Protein AF-A0A7C4D6H9-F1 (afdb_monomer)

Foldseek 3Di:
DDDPPDDPAAEDEDPDPCVLPPVSLVVVLVVCVVVVGAEYEYEDAPVLLQADDLCVLVVPDDDDPDPVNNVVVVVSVVSNVVVLVSVVVSLVVSVVSNHAYEYEHEPPADDPVSCVSCVVQADPVRFGVLLPVVRLVVLLSSLLVNCVSCVRHQAYEYEQQDPPHSRHLNPGPDPDPSSVPDDNLNSSLSNQCSNCVSQVVSNHEYEYELAHDDPVSSVSNLVSVLVDDLRHEYEYEQFNYPQDPPGDGNPCVVVSVSHHYHYDDDPQPPVHPRPPDDDD

Nearest PDB structures (foldseek):
  1h41-assembly1_B  TM=6.322E-01  e=2.538E-07  Cellvibrio japonicus
  2ols-assembly1_A  TM=3.919E-01  e=2.780E-02  Neisseria meningitidis MC58
  4r1s-assembly2_B  TM=2.706E-01  e=4.706E-01  Petunia x hybrida
  4r1u-assembly1_A  TM=3.277E-01  e=1.056E+00  Medicago truncatula
  4r1u-assembly2_B  TM=3.466E-01  e=1.775E+00  Medicago truncatula

Sequence (280 aa):
MSEKKGFIVRALEFHAKRMWQWSSVKRAIEIMKDLNLNTLIFHQNDIINHLVLPEAVYPLEGKTLVSSRKFFLGVRLCNIMNNRAYMQRVLRETRKAGINFFLQVKEIYPTSDIFEMYPEVLKPDGSICVTDPFWFYYLREKIQELLEVLPDIAGIIVSPGTDETPISILHNKCTCRRCRLTAPQEWLKKMIETMYKPLAEKGKTLVVRDFAKTPEDHRLLMNVLRECPRDIVVALKFVPQDYFHTFPDNPYIGSFRENPQWVEFDVWGQFYGLGLFPCS

Radius of gyration: 19.78 Å; Cα contacts (8 Å, |Δi|>4): 407; chains: 1; bounding box: 47×47×65 Å

Mean predicted aligned error: 5.3 Å

Solvent-accessible surface area (backbone atoms only — not comparable to full-atom values): 16123 Å² total; per-residue (Å²): 133,82,78,79,87,69,72,94,76,35,73,50,76,38,79,46,81,54,69,80,34,68,70,54,46,54,51,47,56,51,52,27,57,78,69,68,40,38,32,43,33,45,40,40,58,52,55,62,67,47,55,46,75,38,51,94,82,51,61,90,72,76,78,86,64,52,74,69,51,51,50,52,52,48,55,51,47,54,51,19,54,53,43,41,57,49,50,53,50,50,52,54,54,32,52,77,68,65,27,43,40,33,45,30,35,24,56,52,60,81,60,79,65,52,56,74,76,46,50,83,44,44,43,98,87,70,36,56,44,68,70,43,68,62,58,57,51,52,50,34,46,44,53,49,50,39,45,71,76,46,67,81,50,44,32,41,34,35,30,75,47,37,78,86,20,91,44,28,74,92,72,56,80,38,80,49,73,64,45,72,70,52,54,60,61,61,53,52,45,50,53,51,51,44,58,38,53,66,30,52,78,69,75,26,43,42,29,42,37,62,48,30,86,44,75,66,52,32,52,50,51,55,57,42,58,73,73,46,68,50,78,38,28,42,32,34,51,53,30,75,58,76,88,53,84,88,52,59,72,25,83,62,69,85,65,55,82,74,30,53,75,46,77,44,78,82,88,54,32,87,88,51,58,63,66,76,43,96,80,131

Structure (mmCIF, N/CA/C/O backbone):
data_AF-A0A7C4D6H9-F1
#
_entry.id   AF-A0A7C4D6H9-F1
#
loop_
_atom_site.group_PDB
_atom_site.id
_atom_site.type_symbol
_atom_site.label_atom_id
_atom_site.label_alt_id
_atom_site.label_comp_id
_atom_site.label_asym_id
_atom_site.label_entity_id
_atom_site.label_seq_id
_atom_site.pdbx_PDB_ins_code
_atom_site.Cartn_x
_atom_site.Cartn_y
_atom_site.Cartn_z
_atom_site.occupancy
_atom_site.B_iso_or_equiv
_atom_site.auth_seq_id
_atom_site.auth_comp_id
_atom_site.auth_asym_id
_atom_site.auth_atom_id
_atom_site.pdbx_PDB_model_num
ATOM 1 N N . MET A 1 1 ? -3.697 -4.796 37.798 1.00 40.94 1 MET A N 1
ATOM 2 C CA . MET A 1 1 ? -3.760 -4.318 36.399 1.00 40.94 1 MET A CA 1
ATOM 3 C C . MET A 1 1 ? -4.301 -5.456 35.553 1.00 40.94 1 MET A C 1
ATOM 5 O O . MET A 1 1 ? -3.598 -6.437 35.381 1.00 40.94 1 MET A O 1
ATOM 9 N N . SER A 1 2 ? -5.567 -5.387 35.136 1.00 43.41 2 SER A N 1
ATOM 10 C CA . SER A 1 2 ? -6.171 -6.399 34.259 1.00 43.41 2 SER A CA 1
ATOM 11 C C . SER A 1 2 ? -5.452 -6.376 32.912 1.00 43.41 2 SER A C 1
ATOM 13 O O . SER A 1 2 ? -5.467 -5.340 32.247 1.00 43.41 2 SER A O 1
ATOM 15 N N . GLU A 1 3 ? -4.842 -7.489 32.504 1.00 46.94 3 GLU A N 1
ATOM 16 C CA . GLU A 1 3 ? -4.446 -7.701 31.110 1.00 46.94 3 GLU A CA 1
ATOM 17 C C . GLU A 1 3 ? -5.646 -7.380 30.214 1.00 46.94 3 GLU A C 1
ATOM 19 O O . GLU A 1 3 ? -6.748 -7.903 30.416 1.00 46.94 3 GLU A O 1
ATOM 24 N N . LYS A 1 4 ? -5.467 -6.485 29.240 1.00 48.16 4 LYS A N 1
ATOM 25 C CA . LYS A 1 4 ? -6.460 -6.298 28.183 1.00 48.16 4 LYS A CA 1
ATOM 26 C C . LYS A 1 4 ? -6.454 -7.569 27.331 1.00 48.16 4 LYS A C 1
ATOM 28 O O . LYS A 1 4 ? -5.652 -7.685 26.412 1.00 48.16 4 LYS A O 1
ATOM 33 N N . LYS A 1 5 ? -7.338 -8.521 27.641 1.00 56.09 5 LYS A N 1
ATOM 34 C CA . LYS A 1 5 ? -7.662 -9.640 26.747 1.00 56.09 5 LYS A CA 1
ATOM 35 C C . LYS A 1 5 ? -8.237 -9.057 25.451 1.00 56.09 5 LYS A C 1
ATOM 37 O O . LYS A 1 5 ? -9.353 -8.547 25.456 1.00 56.09 5 LYS A O 1
ATOM 42 N N . GLY A 1 6 ? -7.469 -9.070 24.364 1.00 83.00 6 GLY A N 1
ATOM 43 C CA . GLY A 1 6 ? -7.936 -8.626 23.050 1.00 83.00 6 GLY A CA 1
ATOM 44 C C . GLY A 1 6 ? -6.808 -8.328 22.065 1.00 83.00 6 GLY A C 1
ATOM 45 O O . GLY A 1 6 ? -5.655 -8.153 22.451 1.00 83.00 6 GLY A O 1
ATOM 46 N N . PHE A 1 7 ? -7.150 -8.252 20.778 1.00 91.38 7 PHE A N 1
ATOM 47 C CA . PHE A 1 7 ? -6.207 -7.884 19.723 1.00 91.38 7 PHE A CA 1
ATOM 48 C C . PHE A 1 7 ? -5.757 -6.425 19.869 1.00 91.38 7 PHE A C 1
ATOM 50 O O . PHE A 1 7 ? -6.589 -5.526 20.035 1.00 91.38 7 PHE A O 1
ATOM 57 N N . ILE A 1 8 ? -4.444 -6.183 19.775 1.00 93.50 8 ILE A N 1
ATOM 58 C CA . ILE A 1 8 ? -3.844 -4.838 19.847 1.00 93.50 8 ILE A CA 1
ATOM 59 C C . ILE A 1 8 ? -4.363 -3.963 18.700 1.00 93.50 8 ILE A C 1
ATOM 61 O O . ILE A 1 8 ? -4.751 -2.816 18.926 1.00 93.50 8 ILE A O 1
ATOM 65 N N . VAL A 1 9 ? -4.423 -4.526 17.492 1.00 96.38 9 VAL A N 1
ATOM 66 C CA . VAL A 1 9 ? -4.955 -3.887 16.285 1.00 96.38 9 VAL A CA 1
ATOM 67 C C . VAL A 1 9 ? -6.325 -4.475 15.973 1.00 96.38 9 VAL A C 1
ATOM 69 O O . VAL A 1 9 ? -6.489 -5.691 15.925 1.00 96.38 9 VAL A O 1
ATOM 72 N N . ARG A 1 10 ? -7.312 -3.600 15.782 1.00 96.62 10 ARG A N 1
ATOM 73 C CA . ARG A 1 10 ? -8.681 -3.944 15.380 1.00 96.62 10 ARG A CA 1
ATOM 74 C C . ARG A 1 10 ? -9.068 -2.983 14.267 1.00 96.62 10 ARG A C 1
ATOM 76 O O . ARG A 1 10 ? -9.284 -1.796 14.531 1.00 96.62 10 ARG A O 1
ATOM 83 N N . ALA A 1 11 ? -9.041 -3.478 13.036 1.00 97.00 11 ALA A N 1
ATOM 84 C CA . ALA A 1 11 ? -9.081 -2.641 11.849 1.00 97.00 11 ALA A CA 1
ATOM 85 C C . ALA A 1 11 ? -10.420 -2.712 11.107 1.00 97.00 11 ALA A C 1
ATOM 87 O O . ALA A 1 11 ? -11.115 -3.723 11.161 1.00 97.00 11 ALA A O 1
ATOM 88 N N . LEU A 1 12 ? -10.746 -1.634 10.396 1.00 96.56 12 LEU A N 1
ATOM 89 C CA . LEU A 1 12 ? -11.794 -1.582 9.381 1.00 96.56 12 LEU A CA 1
ATOM 90 C C . LEU A 1 12 ? -11.168 -1.140 8.056 1.00 96.56 12 LEU A C 1
ATOM 92 O O . LEU A 1 12 ? -10.537 -0.082 7.996 1.00 96.56 12 LEU A O 1
ATOM 96 N N . GLU A 1 13 ? -11.368 -1.927 7.002 1.00 95.56 13 GLU A N 1
ATOM 97 C CA . GLU A 1 13 ? -10.925 -1.595 5.649 1.00 95.56 13 GLU A CA 1
ATOM 98 C C . GLU A 1 13 ? -12.066 -1.029 4.800 1.00 95.56 13 GLU A C 1
ATOM 100 O O . GLU A 1 13 ? -13.170 -1.569 4.750 1.00 95.56 13 GLU A O 1
ATOM 105 N N . PHE A 1 14 ? -11.773 0.064 4.097 1.00 92.00 14 PHE A N 1
ATOM 106 C CA . PHE A 1 14 ? -12.612 0.656 3.066 1.00 92.00 14 PHE A CA 1
ATOM 107 C C . PHE A 1 14 ? -12.000 0.407 1.688 1.00 92.00 14 PHE A C 1
ATOM 109 O O . PHE A 1 14 ? -11.139 1.163 1.238 1.00 92.00 14 PHE A O 1
ATOM 116 N N . HIS A 1 15 ? -12.506 -0.610 0.992 1.00 91.19 15 HIS A N 1
ATOM 117 C CA . HIS A 1 15 ? -12.165 -0.896 -0.402 1.00 91.19 15 HIS A CA 1
ATOM 118 C C . HIS A 1 15 ? -13.298 -0.456 -1.344 1.00 91.19 15 HIS A C 1
ATOM 120 O O . HIS A 1 15 ? -13.997 -1.262 -1.954 1.00 91.19 15 HIS A O 1
ATOM 126 N N . ALA A 1 16 ? -13.545 0.856 -1.413 1.00 88.19 16 ALA A N 1
ATOM 127 C CA . ALA A 1 16 ? -14.575 1.431 -2.281 1.00 88.19 16 ALA A CA 1
ATOM 128 C C . ALA A 1 16 ? -14.348 2.927 -2.531 1.00 88.19 16 ALA A C 1
ATOM 130 O O . ALA A 1 16 ? -13.865 3.647 -1.660 1.00 88.19 16 ALA A O 1
ATOM 131 N N . LYS A 1 17 ? -14.864 3.452 -3.655 1.00 91.00 17 LYS A N 1
ATOM 132 C CA . LYS A 1 17 ? -14.858 4.904 -3.957 1.00 91.00 17 LYS A CA 1
ATOM 133 C C . LYS A 1 17 ? -15.502 5.765 -2.860 1.00 91.00 17 LYS A C 1
ATOM 135 O O . LYS A 1 17 ? -15.208 6.952 -2.754 1.00 91.00 17 LYS A O 1
ATOM 140 N N . ARG A 1 18 ? -16.364 5.174 -2.024 1.00 92.75 18 ARG A N 1
ATOM 141 C CA . ARG A 1 18 ? -16.984 5.836 -0.866 1.00 92.75 18 ARG A CA 1
ATOM 142 C C . ARG A 1 18 ? -15.967 6.337 0.161 1.00 92.75 18 ARG A C 1
ATOM 144 O O . ARG A 1 18 ? -16.302 7.255 0.900 1.00 92.75 18 ARG A O 1
ATOM 151 N N . MET A 1 19 ? -14.734 5.827 0.174 1.00 95.50 19 MET A N 1
ATOM 152 C CA . MET A 1 19 ? -13.669 6.367 1.026 1.00 95.50 19 MET A CA 1
ATOM 153 C C . MET A 1 19 ? -13.277 7.812 0.689 1.00 95.50 19 MET A C 1
ATOM 155 O O . MET A 1 19 ? -12.682 8.476 1.522 1.00 95.50 19 MET A O 1
ATOM 159 N N . TRP A 1 20 ? -13.642 8.309 -0.500 1.00 96.38 20 TRP A N 1
ATOM 160 C CA . TRP A 1 20 ? -13.481 9.710 -0.905 1.00 96.38 20 TRP A CA 1
ATOM 161 C C . TRP A 1 20 ? -14.711 10.575 -0.580 1.00 96.38 20 TRP A C 1
ATOM 163 O O . TRP A 1 20 ? -14.762 11.757 -0.915 1.00 96.38 20 TRP A O 1
ATOM 173 N N . GLN A 1 21 ? -15.730 10.011 0.076 1.00 96.56 21 GLN A N 1
ATOM 174 C CA . GLN A 1 21 ? -16.944 10.721 0.472 1.00 96.56 21 GLN A CA 1
ATOM 175 C C . GLN A 1 21 ? -16.935 10.964 1.978 1.00 96.56 21 GLN A C 1
ATOM 177 O O . GLN A 1 21 ? -16.973 10.030 2.778 1.00 96.56 21 GLN A O 1
ATOM 182 N N . TRP A 1 22 ? -16.923 12.236 2.382 1.00 96.69 22 TRP A N 1
ATOM 183 C CA . TRP A 1 22 ? -16.826 12.607 3.797 1.00 96.69 22 TRP A CA 1
ATOM 184 C C . TRP A 1 22 ? -17.923 11.985 4.678 1.00 96.69 22 TRP A C 1
ATOM 186 O O . TRP A 1 22 ? -17.644 11.553 5.794 1.00 96.69 22 TRP A O 1
ATOM 196 N N . SER A 1 23 ? -19.160 11.904 4.182 1.00 96.62 23 SER A N 1
ATOM 197 C CA . SER A 1 23 ? -20.282 11.289 4.903 1.00 96.62 23 SER A CA 1
ATOM 198 C C . SER A 1 23 ? -20.019 9.821 5.249 1.00 96.62 23 SER A C 1
ATOM 200 O O . SER A 1 23 ? -20.260 9.409 6.382 1.00 96.62 23 SER A O 1
ATOM 202 N N . SER A 1 24 ? -19.469 9.056 4.304 1.00 96.75 24 SER A N 1
ATOM 203 C CA . SER A 1 24 ? -19.124 7.645 4.499 1.00 96.75 24 SER A CA 1
ATOM 204 C C . SER A 1 24 ? -18.003 7.478 5.524 1.00 96.75 24 SER A C 1
ATOM 206 O O . SER A 1 24 ? -18.106 6.633 6.406 1.00 96.75 24 SER A O 1
ATOM 208 N N . VAL A 1 25 ? -16.964 8.318 5.466 1.00 97.38 25 VAL A N 1
ATOM 209 C CA . VAL A 1 25 ? -15.846 8.273 6.427 1.00 97.38 25 VAL A CA 1
ATOM 210 C C . VAL A 1 25 ? -16.294 8.659 7.832 1.00 97.38 25 VAL A C 1
ATOM 212 O O . VAL A 1 25 ? -15.941 7.986 8.797 1.00 97.38 25 VAL A O 1
ATOM 215 N N . LYS A 1 26 ? -17.122 9.702 7.963 1.00 97.44 26 LYS A N 1
ATOM 216 C CA . LYS A 1 26 ? -17.698 10.090 9.255 1.00 97.44 26 LYS A CA 1
ATOM 217 C C . LYS A 1 26 ? -18.487 8.929 9.866 1.00 97.44 26 LYS A C 1
ATOM 219 O O . LYS A 1 26 ? -18.279 8.604 11.032 1.00 97.44 26 LYS A O 1
ATOM 224 N N . ARG A 1 27 ? -19.331 8.273 9.062 1.00 96.75 27 ARG A N 1
ATOM 225 C CA . ARG A 1 27 ? -20.100 7.105 9.501 1.00 96.75 27 ARG A CA 1
ATOM 226 C C . ARG A 1 27 ? -19.198 5.935 9.902 1.00 96.75 27 ARG A C 1
ATOM 228 O O . ARG A 1 27 ? -19.483 5.274 10.893 1.00 96.75 27 ARG A O 1
ATOM 235 N N . ALA A 1 28 ? -18.108 5.705 9.172 1.00 96.31 28 ALA A N 1
ATOM 236 C CA . ALA A 1 28 ? -17.114 4.690 9.517 1.00 96.31 28 ALA A CA 1
ATOM 237 C C . ALA A 1 28 ? -16.511 4.947 10.901 1.00 96.31 28 ALA A C 1
ATOM 239 O O . ALA A 1 28 ? -16.497 4.053 11.735 1.00 96.31 28 ALA A O 1
ATOM 240 N N . ILE A 1 29 ? -16.079 6.184 11.171 1.00 97.56 29 ILE A N 1
ATOM 241 C CA . ILE A 1 29 ? -15.491 6.571 12.461 1.00 97.56 29 ILE A CA 1
ATOM 242 C C . ILE A 1 29 ? -16.493 6.383 13.611 1.00 97.56 29 ILE A C 1
ATOM 244 O O . ILE A 1 29 ? -16.094 5.961 14.693 1.00 97.56 29 ILE A O 1
ATOM 248 N N . GLU A 1 30 ? -17.779 6.678 13.398 1.00 97.50 30 GLU A N 1
ATOM 249 C CA . GLU A 1 30 ? -18.840 6.409 14.382 1.00 97.50 30 GLU A CA 1
ATOM 250 C C . GLU A 1 30 ? -18.951 4.906 14.683 1.00 97.50 30 GLU A C 1
ATOM 252 O O . GLU A 1 30 ? -18.803 4.506 15.833 1.00 97.50 30 GLU A O 1
ATOM 257 N N . ILE A 1 31 ? -19.090 4.071 13.647 1.00 96.00 31 ILE A N 1
ATOM 258 C CA . ILE A 1 31 ? -19.167 2.606 13.792 1.00 96.00 31 ILE A CA 1
ATOM 259 C C . ILE A 1 31 ? -17.915 2.050 14.480 1.00 96.00 31 ILE A C 1
ATOM 261 O O . ILE A 1 31 ? -18.003 1.188 15.350 1.00 96.00 31 ILE A O 1
ATOM 265 N N . MET A 1 32 ? -16.736 2.549 14.111 1.00 97.25 32 MET A N 1
ATOM 266 C CA . MET A 1 32 ? -15.476 2.131 14.717 1.00 97.25 32 MET A CA 1
ATOM 267 C C . MET A 1 32 ? -15.429 2.440 16.213 1.00 97.25 32 MET A C 1
ATOM 269 O O . MET A 1 32 ? -14.910 1.625 16.967 1.00 97.25 32 MET A O 1
ATOM 273 N N . LYS A 1 33 ? -15.988 3.569 16.667 1.00 96.00 33 LYS A N 1
ATOM 274 C CA . LYS A 1 33 ? -16.086 3.874 18.104 1.00 96.00 33 LYS A CA 1
ATOM 275 C C . LYS A 1 33 ? -17.019 2.900 18.815 1.00 96.00 33 LYS A C 1
ATOM 277 O O . LYS A 1 33 ? -16.632 2.361 19.849 1.00 96.00 33 LYS A O 1
ATOM 282 N N . ASP A 1 34 ? -18.186 2.638 18.233 1.00 96.62 34 ASP A N 1
ATOM 283 C CA . ASP A 1 34 ? -19.188 1.730 18.803 1.00 96.62 34 ASP A CA 1
ATOM 284 C C . ASP A 1 34 ? -18.646 0.295 18.931 1.00 96.62 34 ASP A C 1
ATOM 286 O O . ASP A 1 34 ? -18.878 -0.382 19.931 1.00 96.62 34 ASP A O 1
ATOM 290 N N . LEU A 1 35 ? -17.859 -0.147 17.946 1.00 95.50 35 LEU A N 1
ATOM 291 C CA . LEU A 1 35 ? -17.223 -1.468 17.911 1.00 95.50 35 LEU A CA 1
ATOM 292 C C . LEU A 1 35 ? -15.818 -1.496 18.539 1.00 95.50 35 LEU A C 1
ATOM 294 O O . LEU A 1 35 ? -15.135 -2.521 18.487 1.00 95.50 35 LEU A O 1
ATOM 298 N N . ASN A 1 36 ? -15.361 -0.384 19.128 1.00 95.81 36 ASN A N 1
ATOM 299 C CA . ASN A 1 36 ? -14.028 -0.234 19.717 1.00 95.81 36 ASN A CA 1
ATOM 300 C C . ASN A 1 36 ? -12.878 -0.620 18.752 1.00 95.81 36 ASN A C 1
ATOM 302 O O . ASN A 1 36 ? -11.866 -1.191 19.165 1.00 95.81 36 ASN A O 1
ATOM 306 N N . LEU A 1 37 ? -13.014 -0.325 17.459 1.00 97.00 37 LEU A N 1
ATOM 307 C CA . LEU A 1 37 ? -11.965 -0.465 16.446 1.00 97.00 37 LEU A CA 1
ATOM 308 C C . LEU A 1 37 ? -10.997 0.722 16.523 1.00 97.00 37 LEU A C 1
ATOM 310 O O . LEU A 1 37 ? -11.395 1.846 16.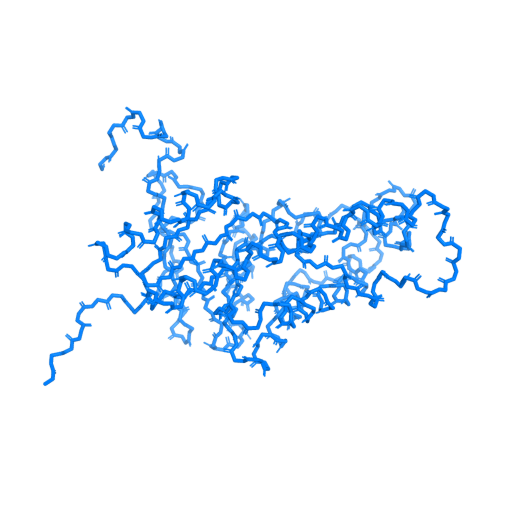821 1.00 97.00 37 LEU A O 1
ATOM 314 N N . ASN A 1 38 ? -9.716 0.482 16.250 1.00 97.69 38 ASN A N 1
ATOM 315 C CA . ASN A 1 38 ? -8.659 1.482 16.440 1.00 97.69 38 ASN A CA 1
ATOM 316 C C . ASN A 1 38 ? -7.793 1.728 15.202 1.00 97.69 38 ASN A C 1
ATOM 318 O O . ASN A 1 38 ? -6.821 2.473 15.292 1.00 97.69 38 ASN A O 1
ATOM 322 N N . THR A 1 39 ? -8.112 1.113 14.063 1.00 98.44 39 THR A N 1
ATOM 323 C CA . THR A 1 39 ? -7.330 1.260 12.830 1.00 98.44 39 THR A CA 1
ATOM 324 C C . THR A 1 39 ? -8.252 1.358 11.616 1.00 98.44 39 THR A C 1
ATOM 326 O O . THR A 1 39 ? -9.096 0.495 11.410 1.00 98.44 39 THR A O 1
ATOM 329 N N . LEU A 1 40 ? -8.127 2.420 10.824 1.00 98.31 40 LEU A N 1
ATOM 330 C CA . LEU A 1 40 ? -8.864 2.627 9.577 1.00 98.31 40 LEU A CA 1
ATOM 331 C C . LEU A 1 40 ? -7.905 2.459 8.400 1.00 98.31 40 LEU A C 1
ATOM 333 O O . LEU A 1 40 ? -6.832 3.065 8.385 1.00 98.31 40 LEU A O 1
ATOM 337 N N . ILE A 1 41 ? -8.307 1.664 7.415 1.00 98.44 41 ILE A N 1
ATOM 338 C CA . ILE A 1 41 ? -7.518 1.379 6.217 1.00 98.44 41 ILE A CA 1
ATOM 339 C C . ILE A 1 41 ? -8.296 1.875 5.001 1.00 98.44 41 ILE A C 1
ATOM 341 O O . ILE A 1 41 ? -9.444 1.485 4.795 1.00 98.44 41 ILE A O 1
ATOM 345 N N . PHE A 1 42 ? -7.678 2.720 4.182 1.00 98.31 42 PHE A N 1
ATOM 346 C CA . PHE A 1 42 ? -8.198 3.050 2.854 1.00 98.31 42 PHE A CA 1
ATOM 347 C C . PHE A 1 42 ? -7.478 2.225 1.802 1.00 98.31 42 PHE A C 1
ATOM 349 O O . PHE A 1 42 ? -6.261 2.336 1.664 1.00 98.31 42 PHE A O 1
ATOM 356 N N . HIS A 1 43 ? -8.234 1.428 1.053 1.00 96.44 43 HIS A N 1
ATOM 357 C CA . HIS A 1 43 ? -7.702 0.548 0.026 1.00 96.44 43 HIS A CA 1
ATOM 358 C C . HIS A 1 43 ? -8.128 1.016 -1.363 1.00 96.44 43 HIS A C 1
ATOM 360 O O . HIS A 1 43 ? -9.310 1.051 -1.709 1.00 96.44 43 HIS A O 1
ATOM 366 N N . GLN A 1 44 ? -7.129 1.347 -2.174 1.00 95.44 44 GLN A N 1
ATOM 367 C CA . GLN A 1 44 ? -7.241 1.486 -3.620 1.00 95.44 44 GLN A CA 1
ATOM 368 C C . GLN A 1 44 ? -5.846 1.286 -4.216 1.00 95.44 44 GLN A C 1
ATOM 370 O O . GLN A 1 44 ? -4.875 1.836 -3.697 1.00 95.44 44 GLN A O 1
ATOM 375 N N . ASN A 1 45 ? -5.761 0.526 -5.313 1.00 94.00 45 ASN A N 1
ATOM 376 C CA . ASN A 1 45 ? -4.501 0.103 -5.939 1.00 94.00 45 ASN A CA 1
ATOM 377 C C . ASN A 1 45 ? -3.476 1.240 -6.058 1.00 94.00 45 ASN A C 1
ATOM 379 O O . ASN A 1 45 ? -2.322 1.079 -5.670 1.00 94.00 45 ASN A O 1
ATOM 383 N N . ASP A 1 46 ? -3.931 2.390 -6.548 1.00 93.81 46 ASP A N 1
ATOM 384 C CA . ASP A 1 46 ? -3.130 3.544 -6.932 1.00 93.81 46 ASP A CA 1
ATOM 385 C C . ASP A 1 46 ? -3.409 4.790 -6.074 1.00 93.81 46 ASP A C 1
ATOM 387 O O . ASP A 1 46 ? -3.122 5.907 -6.503 1.00 93.81 46 ASP A O 1
ATOM 391 N N . ILE A 1 47 ? -3.936 4.638 -4.849 1.00 96.06 47 ILE A N 1
ATOM 392 C CA . ILE A 1 47 ? -4.287 5.775 -3.968 1.00 96.06 47 ILE A CA 1
ATOM 393 C C . ILE A 1 47 ? -3.151 6.791 -3.804 1.00 96.06 47 ILE A C 1
ATOM 395 O O . ILE A 1 47 ? -3.404 7.991 -3.740 1.00 96.06 47 ILE A O 1
ATOM 399 N N . ILE A 1 48 ? -1.894 6.341 -3.799 1.00 96.75 48 ILE A N 1
ATOM 400 C CA . ILE A 1 48 ? -0.741 7.235 -3.676 1.00 96.75 48 ILE A CA 1
ATOM 401 C C . ILE A 1 48 ? -0.614 8.141 -4.916 1.00 96.75 48 ILE A C 1
ATOM 403 O O . ILE A 1 48 ? -0.337 9.326 -4.765 1.00 96.75 48 ILE A O 1
ATOM 407 N N . ASN A 1 49 ? -0.939 7.671 -6.126 1.00 94.56 49 ASN A N 1
ATOM 408 C CA . ASN A 1 49 ? -0.921 8.500 -7.348 1.00 94.56 49 ASN A CA 1
ATOM 409 C C . ASN A 1 49 ? -1.924 9.661 -7.310 1.00 94.56 49 ASN A C 1
ATOM 411 O O . ASN A 1 49 ? -1.743 10.660 -8.010 1.00 94.56 49 ASN A O 1
ATOM 415 N N . HIS A 1 50 ? -2.967 9.537 -6.488 1.00 95.25 50 HIS A N 1
ATOM 416 C CA . HIS A 1 50 ? -3.941 10.595 -6.233 1.00 95.25 50 HIS A CA 1
ATOM 417 C C . HIS A 1 50 ? -3.473 11.616 -5.193 1.00 95.25 50 HIS A C 1
ATOM 419 O O . HIS A 1 50 ? -4.168 12.610 -4.978 1.00 95.25 50 HIS A O 1
ATOM 425 N N . LEU A 1 51 ? -2.330 11.375 -4.549 1.00 96.25 51 LEU A N 1
ATOM 426 C CA . LEU A 1 51 ? -1.806 12.159 -3.434 1.00 96.25 51 LEU A CA 1
ATOM 427 C C . LEU A 1 51 ? -0.419 12.738 -3.709 1.00 96.25 51 LEU A C 1
ATOM 429 O O . LEU A 1 51 ? -0.059 13.718 -3.060 1.00 96.25 51 LEU A O 1
ATOM 433 N N . VAL A 1 52 ? 0.349 12.187 -4.650 1.00 94.00 52 VAL A N 1
ATOM 434 C CA . VAL A 1 52 ? 1.718 12.640 -4.939 1.00 94.00 52 VAL A CA 1
ATOM 435 C C . VAL A 1 52 ? 2.007 12.793 -6.427 1.00 94.00 52 VAL A C 1
ATOM 437 O O . VAL A 1 52 ? 1.428 12.103 -7.274 1.00 94.00 52 VAL A O 1
ATOM 440 N N . LEU A 1 53 ? 2.925 13.710 -6.719 1.00 90.88 53 LEU A N 1
ATOM 441 C CA . LEU A 1 53 ? 3.534 13.930 -8.025 1.00 90.88 53 LEU A CA 1
ATOM 442 C C . LEU A 1 53 ? 5.035 14.203 -7.797 1.00 90.88 53 LEU A C 1
ATOM 444 O O . LEU A 1 53 ? 5.423 15.367 -7.832 1.00 90.88 53 LEU A O 1
ATOM 448 N N . PRO A 1 54 ? 5.850 13.150 -7.561 1.00 88.50 54 PRO A N 1
ATOM 449 C CA . PRO A 1 54 ? 7.250 13.266 -7.146 1.00 88.50 54 PRO A CA 1
ATOM 450 C C . PRO A 1 54 ? 8.042 14.208 -8.036 1.00 88.50 54 PRO A C 1
ATOM 452 O O . PRO A 1 54 ? 8.326 13.849 -9.173 1.00 88.50 54 PRO A O 1
ATOM 455 N N . GLU A 1 55 ? 8.413 15.390 -7.543 1.00 83.38 55 GLU A N 1
ATOM 456 C CA . GLU A 1 55 ? 9.080 16.418 -8.362 1.00 83.38 55 GLU A CA 1
ATOM 457 C C . GLU A 1 55 ? 10.362 15.888 -9.023 1.00 83.38 55 GLU A C 1
ATOM 459 O O . GLU A 1 55 ? 10.634 16.170 -10.188 1.00 83.38 55 GLU A O 1
ATOM 464 N N . ALA A 1 56 ? 11.099 15.023 -8.323 1.00 86.06 56 ALA A N 1
ATOM 465 C CA . ALA A 1 56 ? 12.308 14.386 -8.838 1.00 86.06 56 ALA A CA 1
ATOM 466 C C . ALA A 1 56 ? 12.051 13.470 -10.062 1.00 86.06 56 ALA A C 1
ATOM 468 O O . ALA A 1 56 ? 12.939 13.257 -10.887 1.00 86.06 56 ALA A O 1
ATOM 469 N N . VAL A 1 57 ? 10.822 12.960 -10.204 1.00 87.81 57 VAL A N 1
ATOM 470 C CA . VAL A 1 57 ? 10.331 12.172 -11.352 1.00 87.81 57 VAL A CA 1
ATOM 471 C C . VAL A 1 57 ? 9.561 13.054 -12.350 1.00 87.81 57 VAL A C 1
ATOM 473 O O . VAL A 1 57 ? 9.504 12.769 -13.543 1.00 87.81 57 VAL A O 1
ATOM 476 N N . TYR A 1 58 ? 8.956 14.137 -11.870 1.00 82.88 58 TYR A N 1
ATOM 477 C CA . TYR A 1 58 ? 8.122 15.065 -12.627 1.00 82.88 58 TYR A CA 1
ATOM 478 C C . TYR A 1 58 ? 8.692 16.485 -12.556 1.00 82.88 58 TYR A C 1
ATOM 480 O O . TYR A 1 58 ? 8.042 17.366 -11.985 1.00 82.88 58 TYR A O 1
ATOM 488 N N . PRO A 1 59 ? 9.885 16.747 -13.121 1.00 70.56 59 PRO A N 1
ATOM 489 C CA . PRO A 1 59 ? 10.477 18.072 -13.038 1.00 70.56 59 PRO A CA 1
ATOM 490 C C . PRO A 1 59 ? 9.573 19.085 -13.754 1.00 70.56 59 PRO A C 1
ATOM 492 O O . PRO A 1 59 ? 9.334 18.998 -14.962 1.00 70.56 59 PRO A O 1
ATOM 495 N N . LEU A 1 60 ? 9.036 20.041 -12.991 1.00 63.56 60 LEU A N 1
ATOM 496 C CA . LEU A 1 60 ? 8.176 21.112 -13.511 1.00 63.56 60 LEU A CA 1
ATOM 497 C C . LEU A 1 60 ? 8.998 22.218 -14.197 1.00 63.56 60 LEU A C 1
ATOM 499 O O . LEU A 1 60 ? 8.482 22.931 -15.066 1.00 63.56 60 LEU A O 1
ATOM 503 N N . GLU A 1 61 ? 10.287 22.315 -13.859 1.00 54.94 61 GLU A N 1
ATOM 504 C CA . GLU A 1 61 ? 11.257 23.227 -14.458 1.00 54.94 61 GLU A CA 1
ATOM 505 C C . GLU A 1 61 ? 12.314 22.464 -15.274 1.00 54.94 61 GLU A C 1
ATOM 507 O O . GLU A 1 61 ? 12.985 21.561 -14.782 1.00 54.94 61 GLU A O 1
ATOM 512 N N . GLY A 1 62 ? 12.488 22.861 -16.540 1.00 50.44 62 GLY A N 1
ATOM 513 C CA . GLY A 1 62 ? 13.527 22.334 -17.430 1.00 50.44 62 GLY A CA 1
ATOM 514 C C . GLY A 1 62 ? 13.035 21.308 -18.460 1.00 50.44 62 GLY A C 1
ATOM 515 O O . GLY A 1 62 ? 12.432 20.298 -18.131 1.00 50.44 62 GLY A O 1
ATOM 516 N N . LYS A 1 63 ? 13.362 21.583 -19.733 1.00 42.28 63 LYS A N 1
ATOM 517 C CA . LYS A 1 63 ? 13.058 20.810 -20.958 1.00 42.28 63 LYS A CA 1
ATOM 518 C C . LYS A 1 63 ? 11.571 20.711 -21.310 1.00 42.28 63 LYS A C 1
ATOM 520 O O . LYS A 1 63 ? 10.894 19.762 -20.951 1.00 42.28 63 LYS A O 1
ATOM 525 N N . THR A 1 64 ? 11.101 21.698 -22.082 1.00 44.12 64 THR A N 1
ATOM 526 C CA . THR A 1 64 ? 9.994 21.584 -23.060 1.00 44.12 64 THR A CA 1
ATOM 527 C C . THR A 1 64 ? 8.940 20.516 -22.749 1.00 44.12 64 THR A C 1
ATOM 529 O O . THR A 1 64 ? 8.671 19.627 -23.557 1.00 44.12 64 THR A O 1
ATOM 532 N N . LEU A 1 65 ? 8.280 20.625 -21.595 1.00 52.38 65 LEU A N 1
ATOM 533 C CA . LEU A 1 65 ? 6.940 20.077 -21.465 1.00 52.38 65 LEU A CA 1
ATOM 534 C C . LEU A 1 65 ? 6.097 20.838 -22.489 1.00 52.38 65 LEU A C 1
ATOM 536 O O . LEU A 1 65 ? 5.880 22.044 -22.342 1.00 52.38 65 LEU A O 1
ATOM 540 N N . VAL A 1 66 ? 5.703 20.150 -23.564 1.00 53.50 66 VAL A N 1
ATOM 541 C CA . VAL A 1 66 ? 4.749 20.652 -24.564 1.00 53.50 66 VAL A CA 1
ATOM 542 C C . VAL A 1 66 ? 3.579 21.292 -23.810 1.00 53.50 66 VAL A C 1
ATOM 544 O O . VAL A 1 66 ? 3.182 20.787 -22.759 1.00 53.50 66 VAL A O 1
ATOM 547 N N . SER A 1 67 ? 3.041 22.413 -24.289 1.00 57.53 67 SER A N 1
ATOM 548 C CA . SER A 1 67 ? 1.984 23.176 -23.599 1.00 57.53 67 SER A CA 1
ATOM 549 C C . SER A 1 67 ? 0.818 22.303 -23.103 1.00 57.53 67 SER A C 1
ATOM 551 O O . SER A 1 67 ? 0.308 22.517 -22.004 1.00 57.53 67 SER A O 1
ATOM 553 N N . SER A 1 68 ? 0.468 21.257 -23.856 1.00 55.72 68 SER A N 1
ATOM 554 C CA . SER A 1 68 ? -0.514 20.233 -23.483 1.00 55.72 68 SER A CA 1
ATOM 555 C C . SER A 1 68 ? -0.127 19.406 -22.246 1.00 55.72 68 SER A C 1
ATOM 557 O O . SER A 1 68 ? -0.986 19.122 -21.412 1.00 55.72 68 SER A O 1
ATOM 559 N N . ARG A 1 69 ? 1.155 19.061 -22.067 1.00 63.81 69 ARG A N 1
ATOM 560 C CA . ARG A 1 69 ? 1.664 18.332 -20.890 1.00 63.81 69 ARG A CA 1
ATOM 561 C C . ARG A 1 69 ? 1.648 19.192 -19.635 1.00 63.81 69 ARG A C 1
ATOM 563 O O . ARG A 1 69 ? 1.222 18.712 -18.590 1.00 63.81 69 ARG A O 1
ATOM 570 N N . LYS A 1 70 ? 2.041 20.469 -19.735 1.00 63.75 70 LYS A N 1
ATOM 571 C CA . LYS A 1 70 ? 1.918 21.416 -18.610 1.00 63.75 70 LYS A CA 1
ATOM 572 C C . LYS A 1 70 ? 0.465 21.561 -18.165 1.00 63.75 70 LYS A C 1
ATOM 574 O O . LYS A 1 70 ? 0.197 21.583 -16.970 1.00 63.75 70 LYS A O 1
ATOM 579 N N . PHE A 1 71 ? -0.468 21.604 -19.116 1.00 61.88 71 PHE A N 1
ATOM 580 C CA . PHE A 1 71 ? -1.894 21.661 -18.810 1.00 61.88 71 PHE A CA 1
ATOM 581 C C . PHE A 1 71 ? -2.385 20.390 -18.101 1.00 61.88 71 PHE A C 1
ATOM 583 O O . PHE A 1 71 ? -3.005 20.484 -17.044 1.00 61.88 71 PHE A O 1
ATOM 590 N N . PHE A 1 72 ? -2.068 19.201 -18.627 1.00 65.31 72 PHE A N 1
ATOM 591 C CA . PHE A 1 72 ? -2.503 17.934 -18.025 1.00 65.31 72 PHE A CA 1
ATOM 592 C C . PHE A 1 72 ? -1.899 17.706 -16.631 1.00 65.31 72 PHE A C 1
ATOM 594 O O . PHE A 1 72 ? -2.618 17.354 -15.694 1.00 65.31 72 PHE A O 1
ATOM 601 N N . LEU A 1 73 ? -0.598 17.973 -16.469 1.00 73.44 73 LEU A N 1
ATOM 602 C CA . LEU A 1 73 ? 0.068 17.932 -15.166 1.00 73.44 73 LEU A CA 1
ATOM 603 C C . LEU A 1 73 ? -0.515 18.978 -14.209 1.00 73.44 73 LEU A C 1
ATOM 605 O O . LEU A 1 73 ? -0.710 18.667 -13.039 1.00 73.44 73 LEU A O 1
ATOM 609 N N . GLY A 1 74 ? -0.880 20.166 -14.700 1.00 76.38 74 GLY A N 1
ATOM 610 C CA . GLY A 1 74 ? -1.572 21.191 -13.917 1.00 76.38 74 GLY A CA 1
ATOM 611 C C . GLY A 1 74 ? -2.933 20.725 -13.394 1.00 76.38 74 GLY A C 1
ATOM 612 O O . GLY A 1 74 ? -3.206 20.844 -12.201 1.00 76.38 74 GLY A O 1
ATOM 613 N N . VAL A 1 75 ? -3.767 20.113 -14.243 1.00 81.19 75 VAL A N 1
ATOM 614 C CA . VAL A 1 75 ? -5.065 19.546 -13.824 1.00 81.19 75 VAL A CA 1
ATOM 615 C C . VAL A 1 75 ? -4.872 18.421 -12.803 1.00 81.19 75 VAL A C 1
ATOM 617 O O . VAL A 1 75 ? -5.563 18.379 -11.780 1.00 81.19 75 VAL A O 1
ATOM 620 N N . ARG A 1 76 ? -3.912 17.519 -13.045 1.00 85.31 76 ARG A N 1
ATOM 621 C CA . ARG A 1 76 ? -3.570 16.448 -12.100 1.00 85.31 76 ARG A CA 1
ATOM 622 C C . ARG A 1 76 ? -3.098 17.022 -10.762 1.00 85.31 76 ARG A C 1
ATOM 624 O O . ARG A 1 76 ? -3.543 16.539 -9.724 1.00 85.31 76 ARG A O 1
ATOM 631 N N . LEU A 1 77 ? -2.271 18.066 -10.777 1.00 86.25 77 LEU A N 1
ATOM 632 C CA . LEU A 1 77 ? -1.789 18.741 -9.575 1.00 86.25 77 LEU A CA 1
ATOM 633 C C . LEU A 1 77 ? -2.945 19.354 -8.774 1.00 86.25 77 LEU A C 1
ATOM 635 O O . LEU A 1 77 ? -3.020 19.131 -7.569 1.00 86.25 77 LEU A O 1
ATOM 639 N N . CYS A 1 78 ? -3.898 20.032 -9.423 1.00 87.81 78 CYS A N 1
ATOM 640 C CA . CYS A 1 78 ? -5.096 20.545 -8.746 1.00 87.81 78 CYS A CA 1
ATOM 641 C C . CYS A 1 78 ? -5.905 19.425 -8.068 1.00 87.81 78 CYS A C 1
ATOM 643 O O . CYS A 1 78 ? -6.316 19.565 -6.914 1.00 87.81 78 CYS A O 1
ATOM 645 N N . ASN A 1 79 ? -6.096 18.292 -8.752 1.00 91.94 79 ASN A N 1
ATOM 646 C CA . ASN A 1 79 ? -6.779 17.131 -8.172 1.00 91.94 79 ASN A CA 1
ATOM 647 C C . ASN A 1 79 ? -6.009 16.554 -6.979 1.00 91.94 79 ASN A C 1
ATOM 649 O O . ASN A 1 79 ? -6.610 16.271 -5.943 1.00 91.94 79 ASN A O 1
ATOM 653 N N . ILE A 1 80 ? -4.685 16.437 -7.095 1.00 94.44 80 ILE A N 1
ATOM 654 C CA . ILE A 1 80 ? -3.814 16.004 -6.001 1.00 94.44 80 ILE A CA 1
ATOM 655 C C . ILE A 1 80 ? -3.959 16.946 -4.804 1.00 94.44 80 ILE A C 1
ATOM 657 O O . ILE A 1 80 ? -4.179 16.476 -3.692 1.00 94.44 80 ILE A O 1
ATOM 661 N N . MET A 1 81 ? -3.919 18.264 -5.003 1.00 93.06 81 MET A N 1
ATOM 662 C CA . MET A 1 81 ? -4.075 19.242 -3.919 1.00 93.06 81 MET A CA 1
ATOM 663 C C . MET A 1 81 ? -5.426 19.108 -3.202 1.00 93.06 81 MET A C 1
ATOM 665 O O . MET A 1 81 ? -5.472 19.112 -1.969 1.00 93.06 81 MET A O 1
ATOM 669 N N . ASN A 1 82 ? -6.516 18.909 -3.947 1.00 95.69 82 ASN A N 1
ATOM 670 C CA . ASN A 1 82 ? -7.839 18.664 -3.366 1.00 95.69 82 ASN A CA 1
ATOM 671 C C . ASN A 1 82 ? -7.876 17.358 -2.556 1.00 95.69 82 ASN A C 1
ATOM 673 O O . ASN A 1 82 ? -8.369 17.333 -1.424 1.00 95.69 82 ASN A O 1
ATOM 677 N N . ASN A 1 83 ? -7.302 16.283 -3.098 1.00 97.19 83 ASN A N 1
ATOM 678 C CA . ASN A 1 83 ? -7.224 14.987 -2.425 1.00 97.19 83 ASN A CA 1
ATOM 679 C C . ASN A 1 83 ? -6.353 15.044 -1.163 1.00 97.19 83 ASN A C 1
ATOM 681 O O . ASN A 1 83 ? -6.702 14.439 -0.150 1.00 97.19 83 ASN A O 1
ATOM 685 N N . ARG A 1 84 ? -5.260 15.816 -1.182 1.00 96.81 84 ARG A N 1
ATOM 686 C CA . ARG A 1 84 ? -4.422 16.084 -0.005 1.00 96.81 84 ARG A CA 1
ATOM 687 C C . ARG A 1 84 ? -5.219 16.778 1.090 1.00 96.81 84 ARG A C 1
ATOM 689 O O . ARG A 1 84 ? -5.227 16.304 2.224 1.00 96.81 84 ARG A O 1
ATOM 696 N N . ALA A 1 85 ? -5.938 17.851 0.754 1.00 96.81 85 ALA A N 1
ATOM 697 C CA . ALA A 1 85 ? -6.780 18.565 1.714 1.00 96.81 85 ALA A CA 1
ATOM 698 C C . ALA A 1 85 ? -7.858 17.646 2.320 1.00 96.81 85 ALA A C 1
ATOM 700 O O . ALA A 1 85 ? -8.124 17.694 3.527 1.00 96.81 85 ALA A O 1
ATOM 701 N N . TYR A 1 86 ? -8.436 16.763 1.499 1.00 97.94 86 TYR A N 1
ATOM 702 C CA . TYR A 1 86 ? -9.359 15.727 1.954 1.00 97.94 86 TYR A CA 1
ATOM 703 C C . TYR A 1 86 ? -8.694 14.739 2.926 1.00 97.94 86 TYR A C 1
ATOM 705 O O . TYR A 1 86 ? -9.191 14.554 4.037 1.00 97.94 86 TYR A O 1
ATOM 713 N N . MET A 1 87 ? -7.549 14.153 2.569 1.00 97.75 87 MET A N 1
ATOM 714 C CA . MET A 1 87 ? -6.840 13.194 3.428 1.00 97.75 87 MET A CA 1
ATOM 715 C C . MET A 1 87 ? -6.362 13.819 4.737 1.00 97.75 87 MET A C 1
ATOM 717 O O . MET A 1 87 ? -6.470 13.199 5.792 1.00 97.75 87 MET A O 1
ATOM 721 N N . GLN A 1 88 ? -5.917 15.075 4.714 1.00 97.25 88 GLN A N 1
ATOM 722 C CA . GLN A 1 88 ? -5.578 15.810 5.932 1.00 97.25 88 GLN A CA 1
ATOM 723 C C . GLN A 1 88 ? -6.792 15.971 6.854 1.00 97.25 88 GLN A C 1
ATOM 725 O O . GLN A 1 88 ? -6.657 15.884 8.075 1.00 97.25 88 GLN A O 1
ATOM 730 N N . ARG A 1 89 ? -7.994 16.178 6.300 1.00 97.62 89 ARG A N 1
ATOM 731 C CA . ARG A 1 89 ? -9.227 16.166 7.098 1.00 97.62 89 ARG A CA 1
ATOM 732 C C . ARG A 1 89 ? -9.478 14.789 7.708 1.00 97.62 89 ARG A C 1
ATOM 734 O O . ARG A 1 89 ? -9.770 14.732 8.898 1.00 97.62 89 ARG A O 1
ATOM 741 N N . VAL A 1 90 ? -9.345 13.713 6.931 1.00 98.06 90 VAL A N 1
ATOM 742 C CA . VAL A 1 90 ? -9.494 12.336 7.436 1.00 98.06 90 VAL A CA 1
ATOM 743 C C . VAL A 1 90 ? -8.530 12.087 8.598 1.00 98.06 90 VAL A C 1
ATOM 745 O O . VAL A 1 90 ? -8.985 11.740 9.683 1.00 98.06 90 VAL A O 1
ATOM 748 N N . LEU A 1 91 ? -7.240 12.388 8.422 1.00 97.88 91 LEU A N 1
ATOM 749 C CA . LEU A 1 91 ? -6.200 12.233 9.447 1.00 97.88 91 LEU A CA 1
ATOM 750 C C . LEU A 1 91 ? -6.482 13.014 10.734 1.00 97.88 91 LEU A C 1
ATOM 752 O O . LEU A 1 91 ? -6.239 12.516 11.834 1.00 97.88 91 LEU A O 1
ATOM 756 N N . ARG A 1 92 ? -6.987 14.249 10.623 1.00 97.75 92 ARG A N 1
ATOM 757 C CA . ARG A 1 92 ? -7.364 15.038 11.806 1.00 97.75 92 ARG A CA 1
ATOM 758 C C . ARG A 1 92 ? -8.491 14.370 12.586 1.00 97.75 92 ARG A C 1
ATOM 760 O O . ARG A 1 92 ? -8.444 14.333 13.813 1.00 97.75 92 ARG A O 1
ATOM 767 N N . GLU A 1 93 ? -9.503 13.860 11.894 1.00 98.00 93 GLU A N 1
ATOM 768 C CA . GLU A 1 93 ? -10.686 13.288 12.538 1.00 98.00 93 GLU A CA 1
ATOM 769 C C . GLU A 1 93 ? -10.436 11.870 13.072 1.00 98.00 93 GLU A C 1
ATOM 771 O O . GLU A 1 93 ? -10.911 11.549 14.163 1.00 98.00 93 GLU A O 1
ATOM 776 N N . THR A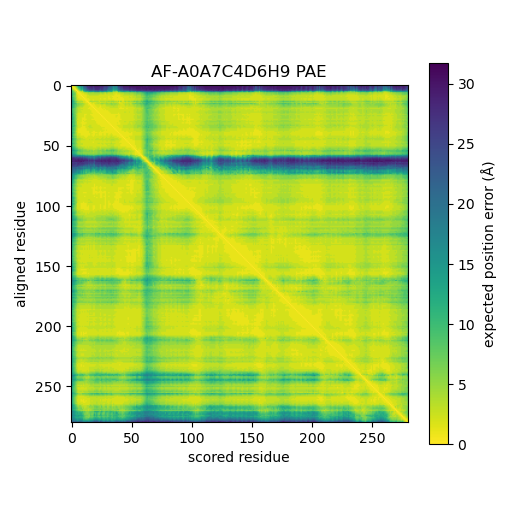 1 94 ? -9.620 11.053 12.398 1.00 97.56 94 THR A N 1
ATOM 777 C CA . THR A 1 94 ? -9.172 9.762 12.946 1.00 97.56 94 THR A CA 1
ATOM 778 C C . THR A 1 94 ? -8.298 9.962 14.182 1.00 97.56 94 THR A C 1
ATOM 780 O O . THR A 1 94 ? -8.529 9.305 15.196 1.00 97.56 94 THR A O 1
ATOM 783 N N . ARG A 1 95 ? -7.383 10.945 14.179 1.00 96.88 95 ARG A N 1
ATOM 784 C CA . ARG A 1 95 ? -6.572 11.285 15.363 1.00 96.88 95 ARG A CA 1
ATOM 785 C C . ARG A 1 95 ? -7.428 11.697 16.555 1.00 96.88 95 ARG A C 1
ATOM 787 O O . ARG A 1 95 ? -7.212 11.193 17.652 1.00 96.88 95 ARG A O 1
ATOM 794 N N . LYS A 1 96 ? -8.420 12.573 16.351 1.00 97.31 96 LYS A N 1
ATOM 795 C CA . LYS A 1 96 ? -9.375 12.964 17.408 1.00 97.31 96 LYS A CA 1
ATOM 796 C C . LYS A 1 96 ? -10.128 11.766 17.989 1.00 97.31 96 LYS A C 1
ATOM 798 O O . LYS A 1 96 ? -10.527 11.802 19.147 1.00 97.31 96 LYS A O 1
ATOM 803 N N . ALA A 1 97 ? -10.341 10.726 17.187 1.00 96.75 97 ALA A N 1
ATOM 804 C CA . ALA A 1 97 ? -10.993 9.491 17.602 1.00 96.75 97 ALA A CA 1
ATOM 805 C C . ALA A 1 97 ? -10.028 8.437 18.182 1.00 96.75 97 ALA A C 1
ATOM 807 O O . ALA A 1 97 ? -10.494 7.372 18.574 1.00 96.75 97 ALA A O 1
ATOM 808 N N . GLY A 1 98 ? -8.715 8.699 18.236 1.00 96.88 98 GLY A N 1
ATOM 809 C CA . GLY A 1 98 ? -7.720 7.707 18.660 1.00 96.88 98 GLY A CA 1
ATOM 810 C C . GLY A 1 98 ? -7.562 6.537 17.679 1.00 96.88 98 GLY A C 1
ATOM 811 O O . GLY A 1 98 ? -7.217 5.433 18.093 1.00 96.88 98 GLY A O 1
ATOM 812 N N . ILE A 1 99 ? -7.850 6.766 16.394 1.00 98.25 99 ILE A N 1
ATOM 813 C CA . ILE A 1 99 ? -7.813 5.766 15.324 1.00 98.25 99 ILE A CA 1
ATOM 814 C C . ILE A 1 99 ? -6.553 5.973 14.476 1.00 98.25 99 ILE A C 1
ATOM 816 O O . ILE A 1 99 ? -6.336 7.052 13.917 1.00 98.25 99 ILE A O 1
ATOM 820 N N . ASN A 1 100 ? -5.752 4.919 14.336 1.00 98.38 100 ASN A N 1
ATOM 821 C CA . ASN A 1 100 ? -4.628 4.870 13.405 1.00 98.38 100 ASN A CA 1
ATOM 822 C C . ASN A 1 100 ? -5.133 4.823 11.962 1.00 98.38 100 ASN A C 1
ATOM 824 O O . ASN A 1 100 ? -6.160 4.208 11.685 1.00 98.38 100 ASN A O 1
ATOM 828 N N . PHE A 1 101 ? -4.404 5.437 11.034 1.00 98.56 101 PHE A N 1
ATOM 829 C CA . PHE A 1 101 ? -4.808 5.499 9.631 1.00 98.56 101 PHE A CA 1
ATOM 830 C C . PHE A 1 101 ? -3.728 4.931 8.711 1.00 98.56 101 PHE A C 1
ATOM 832 O O . PHE A 1 101 ? -2.572 5.354 8.781 1.00 98.56 101 PHE A O 1
ATOM 839 N N . PHE A 1 102 ? -4.120 3.992 7.853 1.00 98.69 102 PHE A N 1
ATOM 840 C CA . PHE A 1 102 ? -3.249 3.303 6.904 1.00 98.69 102 PHE A CA 1
ATOM 841 C C . PHE A 1 102 ? -3.772 3.445 5.475 1.00 98.69 102 PHE A C 1
ATOM 843 O O . PHE A 1 102 ? -4.981 3.488 5.233 1.00 98.69 102 PHE A O 1
ATOM 850 N N . LEU A 1 103 ? -2.843 3.463 4.522 1.00 98.50 103 LEU A N 1
ATOM 851 C CA . LEU A 1 103 ? -3.141 3.359 3.095 1.00 98.50 103 LEU A CA 1
ATOM 852 C C . LEU A 1 103 ? -2.768 1.960 2.609 1.00 98.50 103 LEU A C 1
ATOM 854 O O . LEU A 1 103 ? -1.637 1.532 2.819 1.00 98.50 103 LEU A O 1
ATOM 858 N N . GLN A 1 104 ? -3.692 1.270 1.949 1.00 97.88 104 GLN A N 1
ATOM 859 C CA . GLN A 1 104 ? -3.460 -0.029 1.328 1.00 97.88 104 GLN A CA 1
ATOM 860 C C . GLN A 1 104 ? -3.375 0.104 -0.189 1.00 97.88 104 GLN A C 1
ATOM 862 O O . GLN A 1 104 ? -4.294 0.622 -0.828 1.00 97.88 104 GLN A O 1
ATOM 867 N N . VAL A 1 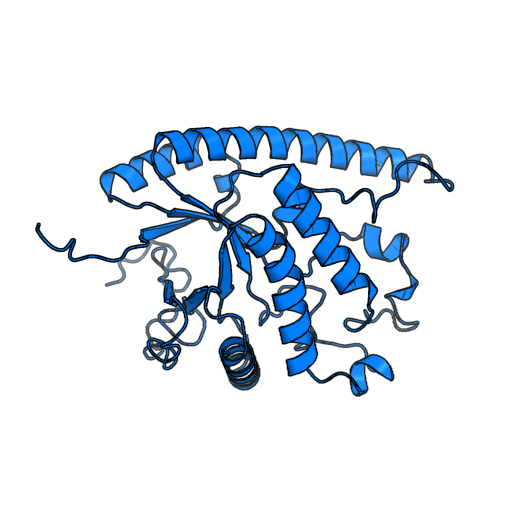105 ? -2.254 -0.355 -0.749 1.00 96.44 105 VAL A N 1
ATOM 868 C CA . VAL A 1 105 ? -1.829 -0.092 -2.131 1.00 96.44 105 VAL A CA 1
ATOM 869 C C . VAL A 1 105 ? -1.333 -1.347 -2.844 1.00 96.44 105 VAL A C 1
ATOM 871 O O . VAL A 1 105 ? -0.960 -2.347 -2.220 1.00 96.44 105 VAL A O 1
ATOM 874 N N . LYS A 1 106 ? -1.269 -1.262 -4.175 1.00 93.94 106 LYS A N 1
ATOM 875 C CA . LYS A 1 106 ? -0.675 -2.279 -5.052 1.00 93.94 106 LYS A CA 1
ATOM 876 C C . LYS A 1 106 ? 0.453 -1.634 -5.849 1.00 93.94 106 LYS A C 1
ATOM 878 O O . LYS A 1 106 ? 0.283 -1.262 -7.003 1.00 93.94 106 LYS A O 1
ATOM 883 N N . GLU A 1 107 ? 1.588 -1.427 -5.191 1.00 95.00 107 GLU A N 1
ATOM 884 C CA . GLU A 1 107 ? 2.791 -0.889 -5.832 1.00 95.00 107 GLU A CA 1
ATOM 885 C C . GLU A 1 107 ? 3.546 -1.997 -6.591 1.00 95.00 107 GLU A C 1
ATOM 887 O O . GLU A 1 107 ? 3.400 -3.173 -6.280 1.00 95.00 107 GLU A O 1
ATOM 892 N N . ILE A 1 108 ? 4.353 -1.700 -7.611 1.00 95.75 108 ILE A N 1
ATOM 893 C CA . ILE A 1 108 ? 4.666 -0.365 -8.147 1.00 95.75 108 ILE A CA 1
ATOM 894 C C . ILE A 1 108 ? 3.654 0.032 -9.227 1.00 95.75 108 ILE A C 1
ATOM 896 O O . ILE A 1 108 ? 3.599 -0.590 -10.285 1.00 95.75 108 ILE A O 1
ATOM 900 N N . TYR A 1 109 ? 2.896 1.103 -8.984 1.00 94.69 109 TYR A N 1
ATOM 901 C CA . TYR A 1 109 ? 1.816 1.537 -9.873 1.00 94.69 109 TYR A CA 1
ATOM 902 C C . TYR A 1 109 ? 2.152 2.870 -10.561 1.00 94.69 109 TYR A C 1
ATOM 904 O O . TYR A 1 109 ? 1.902 3.932 -9.974 1.00 94.69 109 TYR A O 1
ATOM 912 N N . PRO A 1 110 ? 2.720 2.862 -11.781 1.00 92.69 110 PRO A N 1
ATOM 913 C CA . PRO A 1 110 ? 2.983 4.086 -12.529 1.00 92.69 110 PRO A CA 1
ATOM 914 C C . PRO A 1 110 ? 1.714 4.647 -13.177 1.00 92.69 110 PRO A C 1
ATOM 916 O O . PRO A 1 110 ? 0.788 3.911 -13.517 1.00 92.69 110 PRO A O 1
ATOM 919 N N . THR A 1 111 ? 1.685 5.959 -13.400 1.00 89.44 111 THR A N 1
ATOM 920 C CA . THR A 1 111 ? 0.711 6.583 -14.303 1.00 89.44 111 THR A CA 1
ATOM 921 C C . THR A 1 111 ? 1.197 6.494 -15.749 1.00 89.44 111 THR A C 1
ATOM 923 O O . THR A 1 111 ? 2.387 6.323 -16.006 1.00 89.44 111 THR A O 1
ATOM 926 N N . SER A 1 112 ? 0.283 6.596 -16.717 1.00 86.12 112 SER A N 1
ATOM 927 C CA . SER A 1 112 ? 0.602 6.403 -18.141 1.00 86.12 112 SER A CA 1
ATOM 928 C C . SER A 1 112 ? 1.674 7.364 -18.664 1.00 86.12 112 SER A C 1
ATOM 930 O O . SER A 1 112 ? 2.470 6.993 -19.521 1.00 86.12 112 SER A O 1
ATOM 932 N N . ASP A 1 113 ? 1.727 8.577 -18.113 1.00 86.19 113 ASP A N 1
ATOM 933 C CA . ASP A 1 113 ? 2.723 9.600 -18.446 1.00 86.19 113 ASP A CA 1
ATOM 934 C C . ASP A 1 113 ? 4.175 9.168 -18.168 1.00 86.19 113 ASP A C 1
ATOM 936 O O . ASP A 1 113 ? 5.084 9.624 -18.862 1.00 86.19 113 ASP A O 1
ATOM 940 N N . ILE A 1 114 ? 4.406 8.238 -17.232 1.00 90.38 114 ILE A N 1
ATOM 941 C CA . ILE A 1 114 ? 5.745 7.712 -16.934 1.00 90.38 114 ILE A CA 1
ATOM 942 C C . ILE A 1 114 ? 6.377 7.089 -18.177 1.00 90.38 114 ILE A C 1
ATOM 944 O O . ILE A 1 114 ? 7.554 7.313 -18.436 1.00 90.38 114 ILE A O 1
ATOM 948 N N . PHE A 1 115 ? 5.602 6.353 -18.974 1.00 90.69 115 PHE A N 1
ATOM 949 C CA . PHE A 1 115 ? 6.114 5.678 -20.167 1.00 90.69 115 PHE A 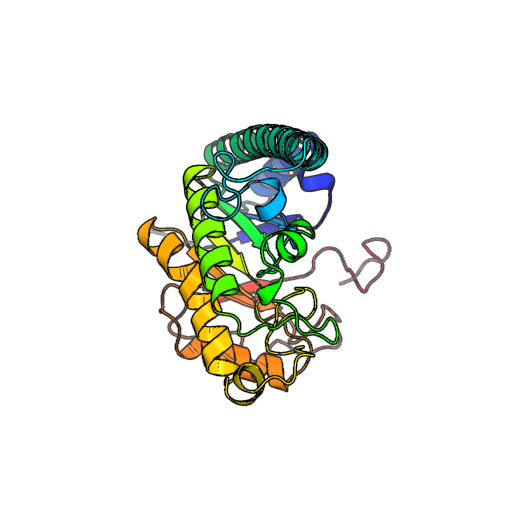CA 1
ATOM 950 C C . PHE A 1 115 ? 6.472 6.648 -21.297 1.00 90.69 115 PHE A C 1
ATOM 952 O O . PHE A 1 115 ? 7.303 6.328 -22.142 1.00 90.69 115 PHE A O 1
ATOM 959 N N . GLU A 1 116 ? 5.868 7.838 -21.311 1.00 86.44 116 GLU A N 1
ATOM 960 C CA . GLU A 1 116 ? 6.236 8.896 -22.252 1.00 86.44 116 GLU A CA 1
ATOM 961 C C . GLU A 1 116 ? 7.480 9.672 -21.810 1.00 86.44 116 GLU A C 1
ATOM 963 O O . GLU A 1 116 ? 8.228 10.163 -22.657 1.00 86.44 116 GLU A O 1
ATOM 968 N N . MET A 1 117 ? 7.670 9.844 -20.499 1.00 85.25 117 MET A N 1
ATOM 969 C CA . MET A 1 117 ? 8.796 10.595 -19.932 1.00 85.25 117 MET A CA 1
ATOM 970 C C . MET A 1 117 ? 10.067 9.755 -19.823 1.00 85.25 117 MET A C 1
ATOM 972 O O . MET A 1 117 ? 11.157 10.281 -20.034 1.00 85.25 117 MET A O 1
ATOM 976 N N . TYR A 1 118 ? 9.909 8.465 -19.532 1.00 90.88 118 TYR A N 1
ATOM 977 C CA . TYR A 1 118 ? 10.984 7.496 -19.336 1.00 90.88 118 TYR A CA 1
ATOM 978 C C . TYR A 1 118 ? 10.806 6.307 -20.293 1.00 90.88 118 TYR A C 1
ATOM 980 O O . TYR A 1 118 ? 10.581 5.178 -19.849 1.00 90.88 118 TYR A O 1
ATOM 988 N N . PRO A 1 119 ? 10.847 6.525 -21.622 1.00 92.19 119 PRO A N 1
ATOM 989 C CA . PRO A 1 119 ? 10.602 5.470 -22.605 1.00 92.19 119 PRO A CA 1
ATOM 990 C C . PRO A 1 119 ? 11.612 4.312 -22.529 1.00 92.19 119 PRO A C 1
ATOM 992 O O . PRO A 1 119 ? 11.322 3.219 -23.012 1.00 92.19 119 PRO A O 1
ATOM 995 N N . GLU A 1 120 ? 12.774 4.499 -21.899 1.00 92.50 120 GLU A N 1
ATOM 996 C CA . GLU A 1 120 ? 13.800 3.471 -21.685 1.00 92.50 120 GLU A CA 1
ATOM 997 C C . GLU A 1 120 ? 13.321 2.263 -20.863 1.00 92.50 120 GLU A C 1
ATOM 999 O O . GLU A 1 120 ? 13.879 1.162 -20.979 1.00 92.50 120 GLU A O 1
ATOM 1004 N N . VAL A 1 121 ? 12.265 2.442 -20.062 1.00 94.75 121 VAL A N 1
ATOM 1005 C CA . VAL A 1 121 ? 11.661 1.346 -19.296 1.00 94.75 121 VAL A CA 1
ATOM 1006 C C . VAL A 1 121 ? 10.867 0.394 -20.192 1.00 94.75 121 VAL A C 1
ATOM 1008 O O . VAL A 1 121 ? 10.578 -0.732 -19.781 1.00 94.75 121 VAL A O 1
ATOM 1011 N N . LEU A 1 122 ? 10.541 0.809 -21.419 1.00 94.56 122 LEU A N 1
ATOM 1012 C CA . LEU A 1 122 ? 9.907 -0.022 -22.434 1.00 94.56 122 LEU A CA 1
ATOM 1013 C C . LEU A 1 122 ? 10.955 -0.714 -23.310 1.00 94.56 122 LEU A C 1
ATOM 1015 O O . LEU A 1 122 ? 12.055 -0.219 -23.559 1.00 94.56 122 LEU A O 1
ATOM 1019 N N . LYS A 1 123 ? 10.613 -1.907 -23.787 1.00 93.94 123 LYS A N 1
ATOM 1020 C CA . LYS A 1 123 ? 11.371 -2.624 -24.813 1.00 93.94 123 LYS A CA 1
ATOM 1021 C C . LYS A 1 123 ? 10.773 -2.366 -26.199 1.00 93.94 123 LYS A C 1
ATOM 1023 O O . LYS A 1 123 ? 9.622 -1.947 -26.289 1.00 93.94 123 LYS A O 1
ATOM 1028 N N . PRO A 1 124 ? 11.529 -2.618 -27.288 1.00 91.12 124 PRO A N 1
ATOM 1029 C CA . PRO A 1 124 ? 11.035 -2.392 -28.651 1.00 91.12 124 PRO A CA 1
ATOM 1030 C C . PRO A 1 124 ? 9.744 -3.149 -28.995 1.00 91.12 124 PRO A C 1
ATOM 1032 O O . PRO A 1 124 ? 8.998 -2.713 -29.861 1.00 91.12 124 PRO A O 1
ATOM 1035 N N . ASP A 1 125 ? 9.468 -4.262 -28.309 1.00 91.12 125 ASP A N 1
ATOM 1036 C CA . ASP A 1 125 ? 8.237 -5.055 -28.437 1.00 91.12 125 ASP A CA 1
ATOM 1037 C C . ASP A 1 125 ? 7.057 -4.507 -27.605 1.00 91.12 125 ASP A C 1
ATOM 1039 O O . ASP A 1 125 ? 6.001 -5.132 -27.536 1.00 91.12 125 ASP A O 1
ATOM 1043 N N . GLY A 1 126 ? 7.235 -3.358 -26.945 1.00 90.31 126 GLY A N 1
ATOM 1044 C CA . GLY A 1 126 ? 6.252 -2.736 -26.058 1.00 90.31 126 GLY A CA 1
ATOM 1045 C C . GLY A 1 126 ? 6.185 -3.350 -24.656 1.00 90.31 126 GLY A C 1
ATOM 1046 O O . GLY A 1 126 ? 5.413 -2.872 -23.825 1.00 90.31 126 GLY A O 1
ATOM 1047 N N . SER A 1 127 ? 6.978 -4.384 -24.352 1.00 94.00 127 SER A N 1
ATOM 1048 C CA . SER A 1 127 ? 7.006 -4.967 -23.009 1.00 94.00 127 SER A CA 1
ATOM 1049 C C . SER A 1 127 ? 7.694 -4.038 -22.005 1.00 94.00 127 SER A C 1
ATOM 1051 O O . SER A 1 127 ? 8.670 -3.351 -22.316 1.00 94.00 127 SER A O 1
ATOM 1053 N N . ILE A 1 128 ? 7.196 -4.023 -20.767 1.00 95.38 128 ILE A N 1
ATOM 1054 C CA . ILE A 1 128 ? 7.783 -3.223 -19.690 1.00 95.38 128 ILE A CA 1
ATOM 1055 C C . ILE A 1 128 ? 8.936 -3.996 -19.047 1.00 95.38 128 ILE A C 1
ATOM 1057 O O . ILE A 1 128 ? 8.786 -5.138 -18.611 1.00 95.38 128 ILE A O 1
ATOM 1061 N N . CYS A 1 129 ? 10.096 -3.358 -18.933 1.00 96.00 129 CYS A N 1
ATOM 1062 C CA . CYS A 1 129 ? 11.252 -3.891 -18.230 1.00 96.00 129 CYS A CA 1
ATOM 1063 C C . CYS A 1 129 ? 11.096 -3.713 -16.714 1.00 96.00 129 CYS A C 1
ATOM 1065 O O . CYS A 1 129 ? 11.596 -2.747 -16.143 1.00 96.00 129 CYS A O 1
ATOM 1067 N N . VAL A 1 130 ? 10.456 -4.664 -16.033 1.00 95.56 130 VAL A N 1
ATOM 1068 C CA . VAL A 1 130 ? 10.194 -4.588 -14.574 1.00 95.56 130 VAL A CA 1
ATOM 1069 C C . VAL A 1 130 ? 11.458 -4.557 -13.700 1.00 95.56 130 VAL A C 1
ATOM 1071 O O . VAL A 1 130 ? 11.411 -4.200 -12.528 1.00 95.56 130 VAL A O 1
ATOM 1074 N N . THR A 1 131 ? 12.610 -4.939 -14.259 1.00 96.62 131 THR A N 1
ATOM 1075 C CA . THR A 1 131 ? 13.912 -4.942 -13.565 1.00 96.62 131 THR A CA 1
ATOM 1076 C C . THR A 1 131 ? 14.744 -3.692 -13.840 1.00 96.62 131 THR A C 1
ATOM 1078 O O . THR A 1 131 ? 15.920 -3.634 -13.466 1.00 96.62 131 THR A O 1
ATOM 1081 N N . ASP A 1 132 ? 14.179 -2.702 -14.531 1.00 97.00 132 ASP A N 1
ATOM 1082 C CA . ASP A 1 132 ? 14.823 -1.404 -14.695 1.00 97.00 132 ASP A CA 1
ATOM 1083 C C . ASP A 1 132 ? 15.015 -0.723 -13.322 1.00 97.00 132 ASP A C 1
ATOM 1085 O O . ASP A 1 132 ? 14.092 -0.756 -12.501 1.00 97.00 132 ASP A O 1
ATOM 1089 N N . PRO A 1 133 ? 16.199 -0.157 -13.002 1.00 96.19 133 PRO A N 1
ATOM 1090 C CA . PRO A 1 133 ? 16.426 0.466 -11.699 1.00 96.19 133 PRO A CA 1
ATOM 1091 C C . PRO A 1 133 ? 15.519 1.677 -11.459 1.00 96.19 133 PRO A C 1
ATOM 1093 O O . PRO A 1 133 ? 15.291 2.014 -10.293 1.00 96.19 133 PRO A O 1
ATOM 1096 N N . PHE A 1 134 ? 14.982 2.287 -12.524 1.00 96.75 134 PHE A N 1
ATOM 1097 C CA . PHE A 1 134 ? 14.044 3.399 -12.441 1.00 96.75 134 PHE A CA 1
ATOM 1098 C C . PHE A 1 134 ? 12.860 3.097 -11.518 1.00 96.75 134 PHE A C 1
ATOM 1100 O O . PHE A 1 134 ? 12.476 3.960 -10.740 1.00 96.75 134 PHE A O 1
ATOM 1107 N N . TRP A 1 135 ? 12.323 1.873 -11.517 1.00 97.19 135 TRP A N 1
ATOM 1108 C CA . TRP A 1 135 ? 11.141 1.546 -10.710 1.00 97.19 135 TRP A CA 1
ATOM 1109 C C . TRP A 1 135 ? 11.372 1.693 -9.206 1.00 97.19 135 TRP A C 1
ATOM 1111 O O . TRP A 1 135 ? 10.496 2.178 -8.494 1.00 97.19 135 TRP A O 1
ATOM 1121 N N . PHE A 1 136 ? 12.559 1.329 -8.717 1.00 97.62 136 PHE A N 1
ATOM 1122 C CA . PHE A 1 136 ? 12.898 1.484 -7.300 1.00 97.62 136 PHE A CA 1
ATOM 1123 C C . PHE A 1 136 ? 13.207 2.938 -6.940 1.00 97.62 136 PHE A C 1
ATOM 1125 O O . PHE A 1 136 ? 12.900 3.368 -5.832 1.00 97.62 136 PHE A O 1
ATOM 1132 N N . TYR A 1 137 ? 13.776 3.702 -7.875 1.00 97.06 137 TYR A N 1
ATOM 1133 C CA . TYR A 1 137 ? 13.905 5.148 -7.723 1.00 97.06 137 TYR A CA 1
ATOM 1134 C C . TYR A 1 137 ? 12.519 5.801 -7.635 1.00 97.06 137 TYR A C 1
ATOM 1136 O O . TYR A 1 137 ? 12.201 6.412 -6.621 1.00 97.06 137 TYR A O 1
ATOM 1144 N N . TYR A 1 138 ? 11.654 5.556 -8.622 1.00 97.00 138 TYR A N 1
ATOM 1145 C CA . TYR A 1 138 ? 10.273 6.031 -8.671 1.00 97.00 138 TYR A CA 1
ATOM 1146 C C . TYR A 1 138 ? 9.499 5.710 -7.389 1.00 97.00 138 TYR A C 1
ATOM 1148 O O . TYR A 1 138 ? 8.906 6.603 -6.787 1.00 97.00 138 TYR A O 1
ATOM 1156 N N . LEU A 1 139 ? 9.536 4.449 -6.943 1.00 97.88 139 LEU A N 1
ATOM 1157 C CA . LEU A 1 139 ? 8.856 4.021 -5.724 1.00 97.88 139 LEU A CA 1
ATOM 1158 C C . LEU A 1 139 ? 9.382 4.767 -4.493 1.00 97.88 139 LEU A C 1
ATOM 1160 O O . LEU A 1 139 ? 8.581 5.236 -3.690 1.00 97.88 139 LEU A O 1
ATOM 1164 N N . ARG A 1 140 ? 10.704 4.912 -4.347 1.00 97.88 140 ARG A N 1
ATOM 1165 C CA . ARG A 1 140 ? 11.296 5.628 -3.211 1.00 97.88 140 ARG A CA 1
ATOM 1166 C C . ARG A 1 140 ? 10.836 7.083 -3.162 1.00 97.88 140 ARG A C 1
ATOM 1168 O O . ARG A 1 140 ? 10.330 7.501 -2.124 1.00 97.88 140 ARG A O 1
ATOM 1175 N N . GLU A 1 141 ? 10.972 7.821 -4.264 1.00 96.88 141 GLU A N 1
ATOM 1176 C CA . GLU A 1 141 ? 10.580 9.240 -4.326 1.00 96.88 141 GLU A CA 1
ATOM 1177 C C . GLU A 1 141 ? 9.074 9.405 -4.062 1.00 96.88 141 GLU A C 1
ATOM 1179 O O . GLU A 1 141 ? 8.645 10.300 -3.337 1.00 96.88 141 GLU A O 1
ATOM 1184 N N . LYS A 1 142 ? 8.261 8.473 -4.575 1.00 96.62 142 LYS A N 1
ATOM 1185 C CA . LYS A 1 142 ? 6.813 8.420 -4.345 1.00 96.62 142 LYS A CA 1
ATOM 1186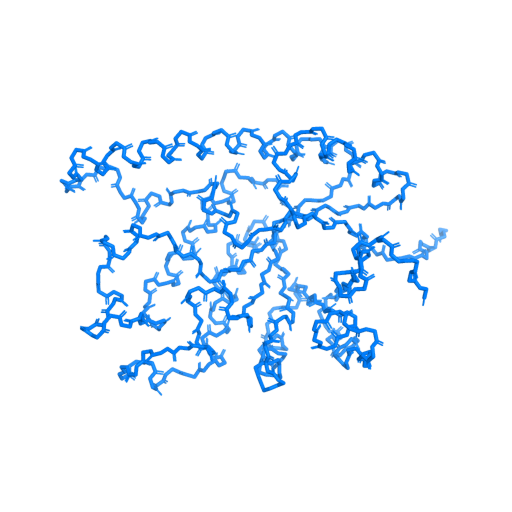 C C . LYS A 1 142 ? 6.450 8.233 -2.870 1.00 96.62 142 LYS A C 1
ATOM 1188 O O . LYS A 1 142 ? 5.549 8.914 -2.379 1.00 96.62 142 LYS A O 1
ATOM 1193 N N . ILE A 1 143 ? 7.135 7.339 -2.155 1.00 98.06 143 ILE A N 1
ATOM 1194 C CA . ILE A 1 143 ? 6.910 7.138 -0.715 1.00 98.06 143 ILE A CA 1
ATOM 1195 C C . ILE A 1 143 ? 7.448 8.316 0.106 1.00 98.06 143 ILE A C 1
ATOM 1197 O O . ILE A 1 143 ? 6.792 8.724 1.062 1.00 98.06 143 ILE A O 1
ATOM 1201 N N . GLN A 1 144 ? 8.592 8.894 -0.264 1.00 97.38 144 GLN A N 1
ATOM 1202 C CA . GLN A 1 144 ? 9.150 10.057 0.432 1.00 97.38 144 GLN A CA 1
ATOM 1203 C C . GLN A 1 144 ? 8.211 11.265 0.362 1.00 97.38 144 GLN A C 1
ATOM 1205 O O . GLN A 1 144 ? 7.821 11.775 1.413 1.00 97.38 144 GLN A O 1
ATOM 1210 N N . GLU A 1 145 ? 7.743 11.645 -0.832 1.00 95.88 145 GLU A N 1
ATOM 1211 C CA . GLU A 1 145 ? 6.793 12.759 -0.967 1.00 95.88 145 GLU A CA 1
ATOM 1212 C C . GLU A 1 145 ? 5.478 12.473 -0.223 1.00 95.88 145 GLU A C 1
ATOM 1214 O O . GLU A 1 145 ? 4.906 13.355 0.419 1.00 95.88 145 GLU A O 1
ATOM 1219 N N . LEU A 1 146 ? 4.991 11.227 -0.244 1.00 97.50 146 LEU A N 1
ATOM 1220 C CA . LEU A 1 146 ? 3.777 10.861 0.490 1.00 97.50 146 LEU A CA 1
ATOM 1221 C C . LEU A 1 146 ? 3.920 11.140 1.990 1.00 97.50 146 LEU A C 1
ATOM 1223 O O . LEU A 1 146 ? 2.981 11.642 2.610 1.00 97.50 146 LEU A O 1
ATOM 1227 N N . LEU A 1 147 ? 5.079 10.818 2.567 1.00 97.62 147 LEU A N 1
ATOM 1228 C CA . LEU A 1 147 ? 5.360 11.026 3.987 1.00 97.62 147 LEU A CA 1
ATOM 1229 C C . LEU A 1 147 ? 5.570 12.498 4.346 1.00 97.62 147 LEU A C 1
ATOM 1231 O O . LEU A 1 147 ? 5.327 12.878 5.490 1.00 97.62 147 LEU A O 1
ATOM 1235 N N . GLU A 1 148 ? 5.974 13.334 3.395 1.00 95.69 148 GLU A N 1
ATOM 1236 C CA . GLU A 1 148 ? 6.011 14.789 3.574 1.00 95.69 148 GLU A CA 1
ATOM 1237 C C . GLU A 1 148 ? 4.604 15.392 3.566 1.00 95.69 148 GLU A C 1
ATOM 1239 O O . GLU A 1 148 ? 4.279 16.268 4.368 1.00 95.69 148 GLU A O 1
ATOM 1244 N N . VAL A 1 149 ? 3.743 14.889 2.683 1.00 95.06 149 VAL A N 1
ATOM 1245 C CA . VAL A 1 149 ? 2.378 15.387 2.488 1.00 95.06 149 VAL A CA 1
ATOM 1246 C C . VAL A 1 149 ? 1.425 14.911 3.585 1.00 95.06 149 VAL A C 1
ATOM 1248 O O . VAL A 1 149 ? 0.553 15.668 4.025 1.00 95.06 149 VAL A O 1
ATOM 1251 N N . LEU A 1 150 ? 1.567 13.654 4.011 1.00 97.00 150 LEU A N 1
ATOM 1252 C CA . LEU A 1 150 ? 0.748 13.005 5.032 1.00 97.00 150 LEU A CA 1
ATOM 1253 C C . LEU A 1 150 ? 1.632 12.458 6.172 1.00 97.00 150 LEU A C 1
ATOM 1255 O O . LEU A 1 150 ? 1.655 11.248 6.411 1.00 97.00 150 LEU A O 1
ATOM 1259 N N . PRO A 1 151 ? 2.324 13.325 6.933 1.00 96.38 151 PRO A N 1
ATOM 1260 C CA . PRO A 1 151 ? 3.285 12.902 7.957 1.00 96.38 151 PRO A CA 1
ATOM 1261 C C . PRO A 1 151 ? 2.646 12.138 9.119 1.00 96.38 151 PRO A C 1
ATOM 1263 O O . PRO A 1 151 ? 3.339 11.472 9.883 1.00 96.38 151 PRO A O 1
ATOM 1266 N N . ASP A 1 152 ? 1.324 12.211 9.260 1.00 96.38 152 ASP A N 1
ATOM 1267 C CA . ASP A 1 152 ? 0.574 11.643 10.376 1.00 96.38 152 ASP A CA 1
ATOM 1268 C C . ASP A 1 152 ? -0.097 10.298 10.064 1.00 96.38 152 ASP A C 1
ATOM 1270 O O . ASP A 1 152 ? -0.812 9.772 10.919 1.00 96.38 152 ASP A O 1
ATOM 1274 N N . ILE A 1 153 ? 0.118 9.715 8.876 1.00 98.06 153 ILE A N 1
ATOM 1275 C CA . ILE A 1 153 ? -0.291 8.321 8.644 1.00 98.06 153 ILE A CA 1
ATOM 1276 C C . ILE A 1 153 ? 0.435 7.405 9.636 1.00 98.06 153 ILE A C 1
ATOM 1278 O O . ILE A 1 153 ? 1.559 7.692 10.056 1.00 98.06 153 ILE A O 1
ATOM 1282 N N . ALA A 1 154 ? -0.202 6.303 10.014 1.00 98.50 154 ALA A N 1
ATOM 1283 C CA . ALA A 1 154 ? 0.427 5.279 10.841 1.00 98.50 154 ALA A CA 1
ATOM 1284 C C . ALA A 1 154 ? 1.336 4.368 10.002 1.00 98.50 154 ALA A C 1
ATOM 1286 O O . ALA A 1 154 ? 2.363 3.895 10.486 1.00 98.50 154 ALA A O 1
ATOM 1287 N N . GLY A 1 155 ? 0.996 4.167 8.727 1.00 98.50 155 GLY A N 1
ATOM 1288 C CA . GLY A 1 155 ? 1.779 3.321 7.847 1.00 98.50 155 GLY A CA 1
ATOM 1289 C C . GLY A 1 155 ? 1.132 3.043 6.499 1.00 98.50 155 GLY A C 1
ATOM 1290 O O . GLY A 1 155 ? 0.121 3.647 6.128 1.00 98.50 155 GLY A O 1
ATOM 1291 N N . ILE A 1 156 ? 1.736 2.101 5.780 1.00 98.75 156 ILE A N 1
ATOM 1292 C CA . ILE A 1 156 ? 1.302 1.650 4.456 1.00 98.75 156 ILE A CA 1
ATOM 1293 C C . ILE A 1 156 ? 1.174 0.130 4.474 1.00 98.75 156 ILE A C 1
ATOM 1295 O O . ILE A 1 156 ? 1.997 -0.562 5.070 1.00 98.75 156 ILE A O 1
ATOM 1299 N N . ILE A 1 157 ? 0.147 -0.372 3.799 1.00 98.62 157 ILE A N 1
ATOM 1300 C CA . ILE A 1 157 ? -0.086 -1.788 3.548 1.00 98.62 157 ILE A CA 1
ATOM 1301 C C . ILE A 1 157 ? 0.149 -2.048 2.060 1.00 98.62 157 ILE A C 1
ATOM 1303 O O . ILE A 1 157 ? -0.458 -1.388 1.219 1.00 98.62 157 ILE A O 1
ATOM 1307 N N . VAL A 1 158 ? 1.019 -2.993 1.710 1.00 97.69 158 VAL A N 1
ATOM 1308 C CA . VAL A 1 158 ? 1.345 -3.311 0.310 1.00 97.69 158 VAL A CA 1
ATOM 1309 C C . VAL A 1 158 ? 1.142 -4.791 0.013 1.00 97.69 158 VAL A C 1
ATOM 1311 O O . VAL A 1 158 ? 1.422 -5.642 0.850 1.00 97.69 158 VAL A O 1
ATOM 1314 N N . SER A 1 159 ? 0.661 -5.099 -1.193 1.00 94.50 159 SER A N 1
ATOM 1315 C CA . SER A 1 159 ? 0.488 -6.472 -1.693 1.00 94.50 159 SER A CA 1
ATOM 1316 C C . SER A 1 159 ? 1.465 -6.741 -2.852 1.00 94.50 159 SER A C 1
ATOM 1318 O O . SER A 1 159 ? 1.083 -6.562 -4.004 1.00 94.50 159 SER A O 1
ATOM 1320 N N . PRO A 1 160 ? 2.733 -7.117 -2.597 1.00 91.69 160 PRO A N 1
ATOM 1321 C CA . PRO A 1 160 ? 3.756 -7.248 -3.644 1.00 91.69 160 PRO A CA 1
ATOM 1322 C C . PRO A 1 160 ? 3.618 -8.527 -4.490 1.00 91.69 160 PRO A C 1
ATOM 1324 O O . PRO A 1 160 ? 4.244 -8.632 -5.541 1.00 91.69 160 PRO A O 1
ATOM 1327 N N . GLY A 1 161 ? 2.817 -9.499 -4.038 1.00 86.12 161 GLY A N 1
ATOM 1328 C CA . GLY A 1 161 ? 2.586 -10.774 -4.725 1.00 86.12 161 GLY A CA 1
ATOM 1329 C C . GLY A 1 161 ? 1.485 -10.756 -5.794 1.00 86.12 161 GLY A C 1
ATOM 1330 O O . GLY A 1 161 ? 1.256 -11.776 -6.436 1.00 86.12 161 GLY A O 1
ATOM 1331 N N . THR A 1 162 ? 0.785 -9.631 -5.973 1.00 85.44 162 THR A N 1
ATOM 1332 C CA . THR A 1 162 ? -0.379 -9.517 -6.869 1.00 85.44 162 THR A CA 1
ATOM 1333 C C . THR A 1 162 ? 0.007 -9.321 -8.341 1.00 85.44 162 THR A C 1
ATOM 1335 O O . THR A 1 162 ? 1.048 -8.734 -8.652 1.00 85.44 162 THR A O 1
ATOM 1338 N N . ASP A 1 163 ? -0.872 -9.742 -9.256 1.00 81.56 163 ASP A N 1
ATOM 1339 C CA . ASP A 1 163 ? -0.822 -9.414 -10.690 1.00 81.56 163 ASP A CA 1
ATOM 1340 C C . ASP A 1 163 ? -1.577 -8.125 -11.049 1.00 81.56 163 ASP A C 1
ATOM 1342 O O . ASP A 1 163 ? -1.576 -7.695 -12.201 1.00 81.56 163 ASP A O 1
ATOM 1346 N N . GLU A 1 164 ? -2.186 -7.468 -10.065 1.00 85.69 164 GLU A N 1
ATOM 1347 C CA . GLU A 1 164 ? -2.954 -6.232 -10.252 1.00 85.69 164 GLU A CA 1
ATOM 1348 C C . GLU A 1 164 ? -2.083 -4.965 -10.257 1.00 85.69 164 GLU A C 1
ATOM 1350 O O . GLU A 1 164 ? -2.602 -3.846 -10.308 1.00 85.69 164 GLU A O 1
ATOM 1355 N N . THR A 1 165 ? -0.761 -5.128 -10.185 1.00 88.69 165 THR A N 1
ATOM 1356 C CA . THR A 1 165 ? 0.212 -4.059 -10.402 1.00 88.69 165 THR A CA 1
ATOM 1357 C C . THR A 1 165 ? 0.854 -4.208 -11.787 1.00 88.69 165 THR A C 1
ATOM 1359 O O . THR A 1 165 ? 1.261 -5.313 -12.155 1.00 88.69 165 THR A O 1
ATOM 1362 N N . PRO A 1 166 ? 0.996 -3.120 -12.572 1.00 88.25 166 PRO A N 1
ATOM 1363 C CA . PRO A 1 166 ? 1.661 -3.179 -13.875 1.00 88.25 166 PRO A CA 1
ATOM 1364 C C . PRO A 1 166 ? 3.123 -3.639 -13.801 1.00 88.25 166 PRO A C 1
ATOM 1366 O O . PRO A 1 166 ? 3.659 -4.155 -14.783 1.00 88.25 166 PRO A O 1
ATOM 1369 N N . ILE A 1 167 ? 3.780 -3.428 -12.655 1.00 93.75 167 ILE A N 1
ATOM 1370 C CA . ILE A 1 167 ? 5.203 -3.696 -12.456 1.00 93.75 167 ILE A CA 1
ATOM 1371 C C . ILE A 1 167 ? 5.362 -4.783 -11.389 1.00 93.75 167 ILE A C 1
ATOM 1373 O O . ILE A 1 167 ? 5.414 -4.501 -10.193 1.00 93.75 167 ILE A O 1
ATOM 1377 N N . SER A 1 168 ? 5.466 -6.034 -11.838 1.00 93.25 168 SER A N 1
ATOM 1378 C CA . SER A 1 168 ? 5.729 -7.196 -10.984 1.00 93.25 168 SER A CA 1
ATOM 1379 C C . SER A 1 168 ? 6.673 -8.175 -11.673 1.00 93.25 168 SER A C 1
ATOM 1381 O O . SER A 1 168 ? 6.503 -8.502 -12.851 1.00 93.25 168 SER A O 1
ATOM 1383 N N . ILE A 1 169 ? 7.670 -8.668 -10.932 1.00 93.94 169 ILE A N 1
ATOM 1384 C CA . ILE A 1 169 ? 8.578 -9.711 -11.426 1.00 93.94 169 ILE A CA 1
ATOM 1385 C C . ILE A 1 169 ? 7.871 -11.060 -11.617 1.00 93.94 169 ILE A C 1
ATOM 1387 O O . ILE A 1 169 ? 8.275 -11.832 -12.483 1.00 93.94 169 ILE A O 1
ATOM 1391 N N . LEU A 1 170 ? 6.803 -11.318 -10.855 1.00 91.75 170 LEU A N 1
ATOM 1392 C CA . LEU A 1 170 ? 6.067 -12.590 -10.850 1.00 91.75 170 LEU A CA 1
ATOM 1393 C C . LEU A 1 170 ? 5.208 -12.767 -12.109 1.00 91.75 170 LEU A C 1
ATOM 1395 O O . LEU A 1 170 ? 4.987 -13.879 -12.577 1.00 91.75 170 LEU A O 1
ATOM 1399 N N . HIS A 1 171 ? 4.790 -11.654 -12.717 1.00 87.69 171 HIS A N 1
ATOM 1400 C CA . HIS A 1 171 ? 3.962 -11.633 -13.929 1.00 87.69 171 HIS A CA 1
ATOM 1401 C C . HIS A 1 171 ? 4.650 -10.890 -15.083 1.00 87.69 171 HIS A C 1
ATOM 1403 O O . HIS A 1 171 ? 4.012 -10.302 -15.960 1.00 87.69 171 HIS A O 1
ATOM 1409 N N . ASN A 1 172 ? 5.984 -10.915 -15.077 1.00 91.38 172 ASN A N 1
ATOM 1410 C CA . ASN A 1 172 ? 6.818 -10.211 -16.036 1.00 91.38 172 ASN A CA 1
ATOM 1411 C C . ASN A 1 172 ? 6.721 -10.814 -17.448 1.00 91.38 172 ASN A C 1
ATOM 1413 O O . ASN A 1 172 ? 6.981 -11.997 -17.655 1.00 91.38 172 ASN A O 1
ATOM 1417 N N . LYS A 1 173 ? 6.450 -9.964 -18.443 1.00 91.75 173 LYS A N 1
ATOM 1418 C CA . LYS A 1 173 ? 6.433 -10.339 -19.870 1.00 91.75 173 LYS A CA 1
ATOM 1419 C C . LYS A 1 173 ? 7.745 -10.030 -20.598 1.00 91.75 173 LYS A C 1
ATOM 1421 O O . LYS A 1 173 ? 7.987 -10.557 -21.679 1.00 91.75 173 LYS A O 1
ATOM 1426 N N . CYS A 1 174 ? 8.605 -9.185 -20.028 1.00 94.06 174 CYS A N 1
ATOM 1427 C CA . CYS A 1 174 ? 9.862 -8.785 -20.653 1.00 94.06 174 CYS A CA 1
ATOM 1428 C C . CYS A 1 174 ? 10.931 -9.875 -20.493 1.00 94.06 174 CYS A C 1
ATOM 1430 O O . CYS A 1 174 ? 11.287 -10.276 -19.383 1.00 94.06 174 CYS A O 1
ATOM 1432 N N . THR A 1 175 ? 11.531 -10.282 -21.612 1.00 94.12 175 THR A N 1
ATOM 1433 C CA . THR A 1 175 ? 12.569 -11.326 -21.671 1.00 94.12 175 THR A CA 1
ATOM 1434 C C . THR A 1 175 ? 13.982 -10.766 -21.868 1.00 94.12 175 THR A C 1
ATOM 1436 O O . THR A 1 175 ? 14.879 -11.478 -22.324 1.00 94.12 175 THR A O 1
ATOM 1439 N N . CYS A 1 176 ? 14.235 -9.491 -21.559 1.00 94.31 176 CYS A N 1
ATOM 1440 C CA . CYS A 1 176 ? 15.578 -8.928 -21.715 1.00 94.31 176 CYS A CA 1
ATOM 1441 C C . CYS A 1 176 ? 16.607 -9.616 -20.793 1.00 94.31 176 CYS A C 1
ATOM 1443 O O . CYS A 1 176 ? 16.248 -10.243 -19.793 1.00 94.31 176 CYS A O 1
ATOM 1445 N N . ARG A 1 177 ? 17.906 -9.464 -21.093 1.00 94.56 177 ARG A N 1
ATOM 1446 C CA . ARG A 1 177 ? 18.995 -10.068 -20.301 1.00 94.56 177 ARG A CA 1
ATOM 1447 C C . ARG A 1 177 ? 18.884 -9.752 -18.802 1.00 94.56 177 ARG A C 1
ATOM 1449 O O . ARG A 1 177 ? 19.078 -10.648 -17.994 1.00 94.56 177 ARG A O 1
ATOM 1456 N N . ARG A 1 178 ? 18.529 -8.515 -18.429 1.00 93.62 178 ARG A N 1
ATOM 1457 C CA . ARG A 1 178 ? 18.346 -8.115 -17.020 1.00 93.62 178 ARG A CA 1
ATOM 1458 C C . ARG A 1 178 ? 17.225 -8.905 -16.346 1.00 93.62 178 ARG A C 1
ATOM 1460 O O . ARG A 1 178 ? 17.439 -9.469 -15.280 1.00 93.62 178 ARG A O 1
ATOM 1467 N N . CYS A 1 179 ? 16.067 -8.996 -17.002 1.00 94.94 179 CYS A N 1
ATOM 1468 C CA . CYS A 1 179 ? 14.917 -9.746 -16.500 1.00 94.94 179 CYS A CA 1
ATOM 1469 C C . CYS A 1 179 ? 15.227 -11.236 -16.330 1.00 94.94 179 CYS A C 1
ATOM 1471 O O . CYS A 1 179 ? 14.854 -11.802 -15.314 1.00 94.94 179 CYS A O 1
ATOM 1473 N N . ARG A 1 180 ? 15.959 -11.855 -17.267 1.00 94.00 180 ARG A N 1
ATOM 1474 C CA . ARG A 1 180 ? 16.348 -13.274 -17.148 1.00 94.00 180 ARG A CA 1
ATOM 1475 C C . ARG A 1 180 ? 17.341 -13.546 -16.017 1.00 94.00 180 ARG A C 1
ATOM 1477 O O . ARG A 1 180 ? 17.359 -14.648 -15.491 1.00 94.00 180 ARG A O 1
ATOM 1484 N N . LEU A 1 181 ? 18.191 -12.573 -15.690 1.00 95.81 181 LEU A N 1
ATOM 1485 C CA . LEU A 1 181 ? 19.223 -12.713 -14.659 1.00 95.81 181 LEU A CA 1
ATOM 1486 C C . LEU A 1 181 ? 18.748 -12.300 -13.260 1.00 95.81 181 LEU A C 1
ATOM 1488 O O . LEU A 1 181 ? 19.456 -12.539 -12.288 1.00 95.81 181 LEU A O 1
ATOM 1492 N N . THR A 1 182 ? 17.589 -11.650 -13.145 1.00 96.56 182 THR A N 1
ATOM 1493 C CA . THR A 1 182 ? 17.078 -11.177 -11.856 1.00 96.56 182 THR A CA 1
ATOM 1494 C C . THR A 1 182 ? 16.264 -12.277 -11.191 1.00 96.56 182 THR A C 1
ATOM 1496 O O . THR A 1 182 ? 15.232 -12.686 -11.717 1.00 96.56 182 THR A O 1
ATOM 1499 N N . ALA A 1 183 ? 16.700 -12.725 -10.015 1.00 95.81 183 ALA A N 1
ATOM 1500 C CA . ALA A 1 183 ? 15.920 -13.646 -9.201 1.00 95.81 183 ALA A CA 1
ATOM 1501 C C . ALA A 1 183 ? 14.661 -12.939 -8.648 1.00 95.81 183 ALA A C 1
ATOM 1503 O O . ALA A 1 183 ? 14.783 -11.849 -8.077 1.00 95.81 183 ALA A O 1
ATOM 1504 N N . PRO A 1 184 ? 13.461 -13.542 -8.760 1.00 95.25 184 PRO A N 1
ATOM 1505 C CA . P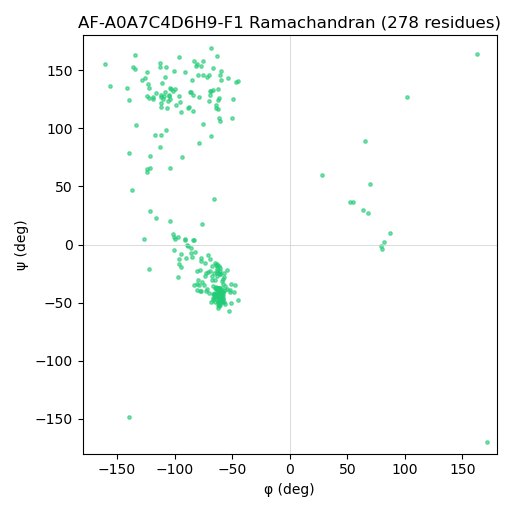RO A 1 184 ? 12.230 -12.974 -8.208 1.00 95.25 184 PRO A CA 1
ATOM 1506 C C . PRO A 1 184 ? 12.300 -12.645 -6.710 1.00 95.25 184 PRO A C 1
ATOM 1508 O O . PRO A 1 184 ? 11.813 -11.596 -6.297 1.00 95.25 184 PRO A O 1
ATOM 1511 N N . GLN A 1 185 ? 12.966 -13.493 -5.916 1.00 95.38 185 GLN A N 1
ATOM 1512 C CA . GLN A 1 185 ? 13.185 -13.280 -4.478 1.00 95.38 185 GLN A CA 1
ATOM 1513 C C . GLN A 1 185 ? 13.921 -11.963 -4.197 1.00 95.38 185 GLN A C 1
ATOM 1515 O O . GLN A 1 185 ? 13.452 -11.146 -3.410 1.00 95.38 185 GLN A O 1
ATOM 1520 N N . GLU A 1 186 ? 15.034 -11.727 -4.896 1.00 95.75 186 GLU A N 1
ATOM 1521 C CA . GLU A 1 186 ? 15.844 -10.511 -4.751 1.00 95.75 186 GLU A CA 1
ATOM 1522 C C . GLU A 1 186 ? 15.074 -9.259 -5.176 1.00 95.75 186 GLU A C 1
ATOM 1524 O O . GLU A 1 186 ? 15.174 -8.206 -4.545 1.00 95.75 186 GLU A O 1
ATOM 1529 N N . TRP A 1 187 ? 14.266 -9.364 -6.234 1.00 97.06 187 TRP A N 1
ATOM 1530 C CA . TRP A 1 187 ? 13.438 -8.249 -6.687 1.00 97.06 187 TRP A CA 1
ATOM 1531 C C . TRP A 1 187 ? 12.354 -7.892 -5.661 1.00 97.06 187 TRP A C 1
ATOM 1533 O O . TRP A 1 187 ? 12.202 -6.715 -5.329 1.00 97.06 187 TRP A O 1
ATOM 1543 N N . LEU A 1 188 ? 11.646 -8.891 -5.117 1.00 96.69 188 LEU A N 1
ATOM 1544 C CA . LEU A 1 188 ? 10.624 -8.694 -4.080 1.00 96.69 188 LEU A CA 1
ATOM 1545 C C . LEU A 1 188 ? 11.228 -8.102 -2.805 1.00 96.69 188 LEU A C 1
ATOM 1547 O O . LEU A 1 188 ? 10.699 -7.129 -2.268 1.00 96.69 188 LEU A O 1
ATOM 1551 N N . LYS A 1 189 ? 12.368 -8.639 -2.359 1.00 96.75 189 LYS A N 1
ATOM 1552 C CA . LYS A 1 189 ? 13.107 -8.120 -1.204 1.00 96.75 189 LYS A CA 1
ATOM 1553 C C . LYS A 1 189 ? 13.471 -6.653 -1.406 1.00 96.75 189 LYS A C 1
ATOM 1555 O O . LYS A 1 189 ? 13.149 -5.817 -0.566 1.00 96.75 189 LYS A O 1
ATOM 1560 N N . LYS A 1 190 ? 14.040 -6.314 -2.565 1.00 97.19 190 LYS A N 1
ATOM 1561 C CA . LYS A 1 190 ? 14.394 -4.933 -2.906 1.00 97.19 190 LYS A CA 1
ATOM 1562 C C . LYS A 1 190 ? 13.177 -4.009 -2.958 1.00 97.19 190 LYS A C 1
ATOM 1564 O O . LYS A 1 190 ? 13.273 -2.865 -2.516 1.00 97.19 190 LYS A O 1
ATOM 1569 N N . MET A 1 191 ? 12.040 -4.475 -3.474 1.00 97.00 191 MET A N 1
ATOM 1570 C CA . MET A 1 191 ? 10.792 -3.705 -3.481 1.00 97.00 191 MET A CA 1
ATOM 1571 C C . MET A 1 191 ? 10.328 -3.392 -2.053 1.00 97.00 191 MET A C 1
ATOM 1573 O O . MET A 1 191 ? 10.081 -2.227 -1.737 1.00 97.00 191 MET A O 1
ATOM 1577 N N . ILE A 1 192 ? 10.268 -4.409 -1.187 1.00 97.94 192 ILE A N 1
ATOM 1578 C CA . ILE A 1 192 ? 9.873 -4.259 0.220 1.00 97.94 192 ILE A CA 1
ATOM 1579 C C . ILE A 1 192 ? 10.839 -3.316 0.943 1.00 97.94 192 ILE A C 1
ATOM 1581 O O . ILE A 1 192 ? 10.397 -2.364 1.581 1.00 97.94 192 ILE A O 1
ATOM 1585 N N . GLU A 1 193 ? 12.151 -3.504 0.784 1.00 97.88 193 GLU A N 1
ATOM 1586 C CA . GLU A 1 193 ? 13.176 -2.636 1.376 1.00 97.88 193 GLU A CA 1
ATOM 1587 C C . GLU A 1 193 ? 13.065 -1.178 0.908 1.00 97.88 193 GLU A C 1
ATOM 1589 O O . GLU A 1 193 ? 13.277 -0.256 1.698 1.00 97.88 193 GLU A O 1
ATOM 1594 N N . THR A 1 194 ? 12.723 -0.960 -0.365 1.00 98.31 194 THR A N 1
ATOM 1595 C CA . THR A 1 194 ? 12.565 0.383 -0.947 1.00 98.31 194 THR A CA 1
ATOM 1596 C C . THR A 1 194 ? 11.418 1.150 -0.288 1.00 98.31 194 THR A C 1
ATOM 1598 O O . THR A 1 194 ? 11.542 2.354 -0.075 1.00 98.31 194 THR A O 1
ATOM 1601 N N . MET A 1 195 ? 10.327 0.468 0.073 1.00 98.31 195 MET A N 1
ATOM 1602 C CA . MET A 1 195 ? 9.220 1.078 0.822 1.00 98.31 195 MET A CA 1
ATOM 1603 C C . MET A 1 195 ? 9.515 1.165 2.320 1.00 98.31 195 MET A C 1
ATOM 1605 O O . MET A 1 195 ? 9.180 2.160 2.957 1.00 98.31 195 MET A O 1
ATOM 1609 N N . TYR A 1 196 ? 10.144 0.130 2.880 1.00 98.56 196 TYR A N 1
ATOM 1610 C CA . TYR A 1 196 ? 10.412 0.010 4.310 1.00 98.56 196 TYR A CA 1
ATOM 1611 C C . TYR A 1 196 ? 11.316 1.128 4.825 1.00 98.56 196 TYR A C 1
ATOM 1613 O O . TYR A 1 196 ? 10.969 1.771 5.809 1.00 98.56 196 TYR A O 1
ATOM 1621 N N . LYS A 1 197 ? 12.447 1.393 4.157 1.00 98.12 197 LYS A N 1
ATOM 1622 C CA . LYS A 1 197 ? 13.447 2.370 4.624 1.00 98.12 197 LYS A CA 1
ATOM 1623 C C . LYS A 1 197 ? 12.861 3.757 4.939 1.00 98.12 197 LYS A C 1
ATOM 1625 O O . LYS A 1 197 ? 12.974 4.174 6.090 1.00 98.12 197 LYS A O 1
ATOM 1630 N N . PRO A 1 198 ? 12.184 4.453 4.002 1.00 97.94 198 PRO A N 1
ATOM 1631 C CA . PRO A 1 198 ? 11.628 5.777 4.290 1.00 97.94 198 PRO A CA 1
ATOM 1632 C C . PRO A 1 198 ? 10.517 5.748 5.353 1.00 97.94 198 PRO A C 1
ATOM 1634 O O . PRO A 1 198 ? 10.361 6.711 6.104 1.00 97.94 198 PRO A O 1
ATOM 1637 N N . LEU A 1 199 ? 9.755 4.651 5.456 1.00 98.50 199 LEU A N 1
ATOM 1638 C CA . LEU A 1 199 ? 8.752 4.482 6.511 1.00 98.50 199 LEU A CA 1
ATOM 1639 C C . LEU A 1 199 ? 9.414 4.338 7.886 1.00 98.50 199 LEU A C 1
ATOM 1641 O O . LEU A 1 199 ? 9.061 5.071 8.811 1.00 98.50 199 LEU A O 1
ATOM 1645 N N . ALA A 1 200 ? 10.402 3.452 8.004 1.00 98.06 200 ALA A N 1
ATOM 1646 C CA . ALA A 1 200 ? 11.126 3.183 9.240 1.00 98.06 200 ALA A CA 1
ATOM 1647 C C . ALA A 1 200 ? 11.861 4.430 9.757 1.00 98.06 200 ALA A C 1
ATOM 1649 O O . ALA A 1 200 ? 11.758 4.756 10.939 1.00 98.06 200 ALA A O 1
ATOM 1650 N N . GLU A 1 201 ? 12.507 5.197 8.871 1.00 97.56 201 GLU A N 1
ATOM 1651 C CA . GLU A 1 201 ? 13.157 6.479 9.200 1.00 97.56 201 GLU A CA 1
ATOM 1652 C C . GLU A 1 201 ? 12.192 7.505 9.823 1.00 97.56 201 GLU A C 1
ATOM 1654 O O . GLU A 1 201 ? 12.602 8.362 10.608 1.00 97.56 201 GLU A O 1
ATOM 1659 N N . LYS A 1 202 ? 10.897 7.418 9.497 1.00 97.81 202 LYS A N 1
ATOM 1660 C CA . LYS A 1 202 ? 9.827 8.279 10.027 1.00 97.81 202 LYS A CA 1
ATOM 1661 C C . LYS A 1 202 ? 9.004 7.604 11.135 1.00 97.81 202 LYS A C 1
ATOM 1663 O O . LYS A 1 202 ? 7.969 8.146 11.531 1.00 97.81 202 LYS A O 1
ATOM 1668 N N . GLY A 1 203 ? 9.428 6.434 11.620 1.00 97.69 203 GLY A N 1
ATOM 1669 C CA . GLY A 1 203 ? 8.717 5.660 12.643 1.00 97.69 203 GLY A CA 1
ATOM 1670 C C . GLY A 1 203 ? 7.339 5.163 12.192 1.00 97.69 203 GLY A C 1
ATOM 1671 O O . GLY A 1 203 ? 6.420 5.078 13.006 1.00 97.69 203 GLY A O 1
ATOM 1672 N N . LYS A 1 204 ? 7.163 4.906 10.892 1.00 98.44 204 LYS A N 1
ATOM 1673 C CA . LYS A 1 204 ? 5.916 4.424 10.285 1.00 98.44 204 LYS A CA 1
ATOM 1674 C C . LYS A 1 204 ? 5.980 2.928 10.030 1.00 98.44 204 LYS A C 1
ATOM 1676 O O . LYS A 1 204 ? 7.036 2.380 9.732 1.00 98.44 204 LYS A O 1
ATOM 1681 N N . THR A 1 205 ? 4.829 2.276 10.098 1.00 98.44 205 THR A N 1
ATOM 1682 C CA . THR A 1 205 ? 4.735 0.829 9.913 1.00 98.44 205 THR A CA 1
ATOM 1683 C C . THR A 1 205 ? 4.584 0.469 8.437 1.00 98.44 205 THR A C 1
ATOM 1685 O O . THR A 1 205 ? 3.717 1.005 7.744 1.00 98.44 205 THR A O 1
ATOM 1688 N N . LEU A 1 206 ? 5.386 -0.484 7.962 1.00 98.75 206 LEU A N 1
ATOM 1689 C CA . LEU A 1 206 ? 5.103 -1.201 6.723 1.00 98.75 206 LEU A CA 1
ATOM 1690 C C . LEU A 1 206 ? 4.398 -2.516 7.059 1.00 98.75 206 LEU A C 1
ATOM 1692 O O . LEU A 1 206 ? 4.888 -3.309 7.866 1.00 98.75 206 LEU A O 1
ATOM 1696 N N . VAL A 1 207 ? 3.262 -2.743 6.414 1.00 98.62 207 VAL A N 1
ATOM 1697 C CA . VAL A 1 207 ? 2.521 -3.999 6.462 1.00 98.62 207 VAL A CA 1
ATOM 1698 C C . VAL A 1 207 ? 2.605 -4.644 5.084 1.00 98.62 207 VAL A C 1
ATOM 1700 O O . VAL A 1 207 ? 2.305 -3.996 4.080 1.00 98.62 207 VAL A O 1
ATOM 1703 N N . VAL A 1 208 ? 3.002 -5.910 5.011 1.00 98.00 208 VAL A N 1
ATOM 1704 C CA . VAL A 1 208 ? 3.061 -6.654 3.748 1.00 98.00 208 VAL A CA 1
ATOM 1705 C C . VAL A 1 208 ? 2.001 -7.746 3.757 1.00 98.00 208 VAL A C 1
ATOM 1707 O O . VAL A 1 208 ? 1.993 -8.595 4.646 1.00 98.00 208 VAL A O 1
ATOM 1710 N N . ARG A 1 209 ? 1.100 -7.700 2.772 1.00 95.75 209 ARG A N 1
ATOM 1711 C CA . ARG A 1 209 ? 0.022 -8.677 2.587 1.00 95.75 209 ARG A CA 1
ATOM 1712 C C . ARG A 1 209 ? 0.503 -9.888 1.803 1.00 95.75 209 ARG A C 1
ATOM 1714 O O . ARG A 1 209 ? 1.204 -9.735 0.803 1.00 95.75 209 ARG A O 1
ATOM 1721 N N . ASP A 1 210 ? 0.037 -11.065 2.198 1.00 92.12 210 ASP A N 1
ATOM 1722 C CA . ASP A 1 210 ? 0.288 -12.362 1.556 1.00 92.12 210 ASP A CA 1
ATOM 1723 C C . ASP A 1 210 ? -0.503 -12.609 0.265 1.00 92.12 210 ASP A C 1
ATOM 1725 O O . ASP A 1 210 ? -0.629 -13.736 -0.208 1.00 92.12 210 ASP A O 1
ATOM 1729 N N . PHE A 1 211 ? -1.039 -11.551 -0.337 1.00 88.69 211 PHE A N 1
ATOM 1730 C CA . PHE A 1 211 ? -1.884 -11.674 -1.507 1.00 88.69 211 PHE A CA 1
ATOM 1731 C C . PHE A 1 211 ? -1.058 -11.987 -2.761 1.00 88.69 211 PHE A C 1
ATOM 1733 O O . PHE A 1 211 ? -0.411 -11.104 -3.334 1.00 88.69 211 PHE A O 1
ATOM 1740 N N . ALA A 1 212 ? -1.106 -13.253 -3.175 1.00 88.56 212 ALA A N 1
ATOM 1741 C CA . ALA A 1 212 ? -0.484 -13.777 -4.382 1.00 88.56 212 ALA A CA 1
ATOM 1742 C C . ALA A 1 212 ? -1.428 -14.727 -5.132 1.00 88.56 212 ALA A C 1
ATOM 1744 O O . ALA A 1 212 ? -2.306 -15.358 -4.542 1.00 88.56 212 ALA A O 1
ATOM 1745 N N . LYS A 1 213 ? -1.251 -14.827 -6.453 1.00 84.00 213 LYS A N 1
ATOM 1746 C CA . LYS A 1 213 ? -2.160 -15.583 -7.329 1.00 84.00 213 LYS A CA 1
ATOM 1747 C C . LYS A 1 213 ? -1.941 -17.094 -7.281 1.00 84.00 213 LYS A C 1
ATOM 1749 O O . LYS A 1 213 ? -2.912 -17.849 -7.334 1.00 84.00 213 LYS A O 1
ATOM 1754 N N . THR A 1 214 ? -0.680 -17.525 -7.233 1.00 88.38 214 THR A N 1
ATOM 1755 C CA . THR A 1 214 ? -0.293 -18.942 -7.277 1.00 88.38 214 THR A CA 1
ATOM 1756 C C . THR A 1 214 ? 0.309 -19.399 -5.943 1.00 88.38 214 THR A C 1
ATOM 1758 O O . THR A 1 214 ? 0.896 -18.582 -5.226 1.00 88.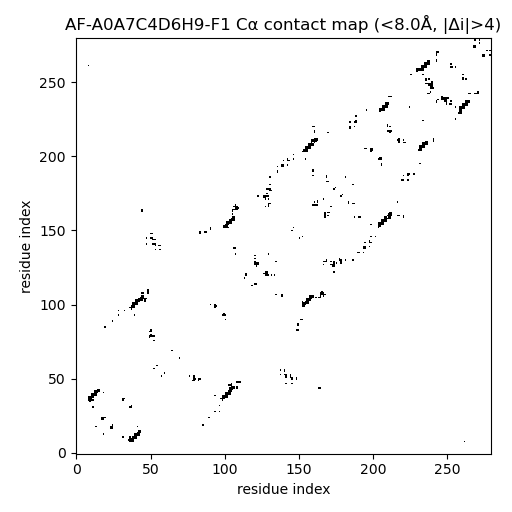38 214 THR A O 1
ATOM 1761 N N . PRO A 1 215 ? 0.208 -20.694 -5.589 1.00 88.94 215 PRO A N 1
ATOM 1762 C CA . PRO A 1 215 ? 0.870 -21.240 -4.402 1.00 88.94 215 PRO A CA 1
ATOM 1763 C C . PRO A 1 215 ? 2.393 -21.046 -4.405 1.00 88.94 215 PRO A C 1
ATOM 1765 O O . PRO A 1 215 ? 2.996 -20.856 -3.348 1.00 88.94 215 PRO A O 1
ATOM 1768 N N . GLU A 1 216 ? 3.024 -21.093 -5.578 1.00 91.25 216 GLU A N 1
ATOM 1769 C CA . GLU A 1 216 ? 4.461 -20.882 -5.760 1.00 91.25 216 GLU A CA 1
ATOM 1770 C C . GLU A 1 216 ? 4.855 -19.435 -5.446 1.00 91.25 216 GLU A C 1
ATOM 1772 O O . GLU A 1 216 ? 5.785 -19.216 -4.666 1.00 91.25 216 GLU A O 1
ATOM 1777 N N . ASP A 1 217 ? 4.112 -18.466 -5.989 1.00 91.75 217 ASP A N 1
ATOM 1778 C CA . ASP A 1 217 ? 4.312 -17.036 -5.728 1.00 91.75 217 ASP A CA 1
ATOM 1779 C C . ASP A 1 217 ? 4.061 -16.703 -4.255 1.00 91.75 217 ASP A C 1
ATOM 1781 O O . ASP A 1 217 ? 4.836 -15.973 -3.631 1.00 91.75 217 ASP A O 1
ATOM 1785 N N . HIS A 1 218 ? 3.015 -17.295 -3.669 1.00 92.00 218 HIS A N 1
ATOM 1786 C CA . HIS A 1 218 ? 2.715 -17.152 -2.249 1.00 92.00 218 HIS A CA 1
ATOM 1787 C C . HIS A 1 218 ? 3.878 -17.683 -1.395 1.00 92.00 218 HIS A C 1
ATOM 1789 O O . HIS A 1 218 ? 4.398 -16.968 -0.537 1.00 92.00 218 HIS A O 1
ATOM 1795 N N . ARG A 1 219 ? 4.368 -18.899 -1.670 1.00 93.44 219 ARG A N 1
ATOM 1796 C CA . ARG A 1 219 ? 5.504 -19.494 -0.944 1.00 93.44 219 ARG A CA 1
ATOM 1797 C C . ARG A 1 219 ? 6.773 -18.652 -1.075 1.00 93.44 219 ARG A C 1
ATOM 1799 O O . ARG A 1 219 ? 7.491 -18.479 -0.089 1.00 93.44 219 ARG A O 1
ATOM 1806 N N . LEU A 1 220 ? 7.047 -18.136 -2.272 1.00 94.81 220 LEU A N 1
ATOM 1807 C CA . LEU A 1 220 ? 8.171 -17.242 -2.532 1.00 94.81 220 LEU A CA 1
ATOM 1808 C C . LEU A 1 220 ? 8.072 -15.968 -1.682 1.00 94.81 220 LEU A C 1
ATOM 1810 O O . LEU A 1 220 ? 9.040 -15.619 -1.006 1.00 94.81 220 LEU A O 1
ATOM 1814 N N . LEU A 1 221 ? 6.908 -15.311 -1.664 1.00 95.00 221 LEU A N 1
ATOM 1815 C CA . LEU A 1 221 ? 6.679 -14.115 -0.852 1.00 95.00 221 LEU A CA 1
ATOM 1816 C C . LEU A 1 221 ? 6.840 -14.403 0.648 1.00 95.00 221 LEU A C 1
ATOM 1818 O O . LEU A 1 221 ? 7.501 -13.640 1.350 1.00 95.00 221 LEU A O 1
ATOM 1822 N N . MET A 1 222 ? 6.304 -15.522 1.140 1.00 94.56 222 MET A N 1
ATOM 1823 C CA . MET A 1 222 ? 6.455 -15.909 2.547 1.00 94.56 222 MET A CA 1
ATOM 1824 C C . MET A 1 222 ? 7.921 -16.147 2.924 1.00 94.56 222 MET A C 1
ATOM 1826 O O . MET A 1 222 ? 8.337 -15.779 4.020 1.00 94.56 222 MET A O 1
ATOM 1830 N N . ASN A 1 223 ? 8.725 -16.720 2.023 1.00 94.94 223 ASN A N 1
ATOM 1831 C CA . ASN A 1 223 ? 10.164 -16.873 2.241 1.00 94.94 223 ASN A CA 1
ATOM 1832 C C . ASN A 1 223 ? 10.881 -15.518 2.296 1.00 94.94 223 ASN A C 1
ATOM 1834 O O . ASN A 1 223 ? 11.687 -15.314 3.199 1.00 94.94 223 ASN A O 1
ATOM 1838 N N . VAL A 1 224 ? 10.543 -14.580 1.401 1.00 95.69 224 VAL A N 1
ATOM 1839 C CA . VAL A 1 224 ? 11.085 -13.208 1.437 1.00 95.69 224 VAL A CA 1
ATOM 1840 C C . VAL A 1 224 ? 10.771 -12.537 2.775 1.00 95.69 224 VAL A C 1
ATOM 1842 O O . VAL A 1 224 ? 11.666 -11.977 3.401 1.00 95.69 224 VAL A O 1
ATOM 1845 N N . LEU A 1 225 ? 9.527 -12.638 3.253 1.00 95.38 225 LEU A N 1
ATOM 1846 C CA . LEU A 1 225 ? 9.103 -12.003 4.504 1.00 95.38 225 LEU A CA 1
ATOM 1847 C C . LEU A 1 225 ? 9.821 -12.533 5.747 1.00 95.38 225 LEU A C 1
ATOM 1849 O O . LEU A 1 225 ? 9.981 -11.785 6.707 1.00 95.38 225 LEU A O 1
ATOM 1853 N N . ARG A 1 226 ? 10.301 -13.782 5.733 1.00 94.31 226 ARG A N 1
ATOM 1854 C CA . ARG A 1 226 ? 11.114 -14.330 6.835 1.00 94.31 226 ARG A CA 1
ATOM 1855 C C . ARG A 1 226 ? 12.500 -13.697 6.932 1.00 94.31 226 ARG A C 1
ATOM 1857 O O . ARG A 1 226 ? 13.113 -13.759 7.991 1.00 94.31 226 ARG A O 1
ATOM 1864 N N . GLU A 1 227 ? 13.000 -13.123 5.842 1.00 93.88 227 GLU A N 1
ATOM 1865 C CA . GLU A 1 227 ? 14.288 -12.421 5.807 1.00 93.88 227 GLU A CA 1
ATOM 1866 C C . GLU A 1 227 ? 14.150 -10.910 6.030 1.00 93.88 227 GLU A C 1
ATOM 1868 O O . GLU A 1 227 ? 15.154 -10.201 6.128 1.00 93.88 227 GLU A O 1
ATOM 1873 N N . CYS A 1 228 ? 12.920 -10.397 6.060 1.00 93.31 228 CYS A N 1
ATOM 1874 C CA . CYS A 1 228 ? 12.650 -8.980 6.229 1.00 93.31 228 CYS A CA 1
ATOM 1875 C C . CYS A 1 228 ? 12.855 -8.520 7.689 1.00 93.31 228 CYS A C 1
ATOM 1877 O O . CYS A 1 228 ? 12.781 -9.327 8.618 1.00 93.31 228 CYS A O 1
ATOM 1879 N N . PRO A 1 229 ? 13.084 -7.211 7.914 1.00 95.50 229 PRO A N 1
ATOM 1880 C CA . PRO A 1 229 ? 13.110 -6.617 9.250 1.00 95.50 229 PRO A CA 1
ATOM 1881 C C . PRO A 1 229 ? 11.934 -7.051 10.140 1.00 95.50 229 PRO A C 1
ATOM 1883 O O . PRO A 1 229 ? 10.792 -7.151 9.689 1.00 95.50 229 PRO A O 1
ATOM 1886 N N . ARG A 1 230 ? 12.219 -7.304 11.424 1.00 95.12 230 ARG A N 1
ATOM 1887 C CA . ARG A 1 230 ? 11.268 -7.884 12.398 1.00 95.12 230 ARG A CA 1
ATOM 1888 C C . ARG A 1 230 ? 10.094 -6.967 12.755 1.00 95.12 230 ARG A C 1
ATOM 1890 O O . ARG A 1 230 ? 9.084 -7.423 13.276 1.00 95.12 230 ARG A O 1
ATOM 1897 N N . ASP A 1 231 ? 10.228 -5.676 12.496 1.00 96.69 231 ASP A N 1
ATOM 1898 C CA . ASP A 1 231 ? 9.206 -4.654 12.716 1.00 96.69 231 ASP A CA 1
ATOM 1899 C C . ASP A 1 231 ? 8.224 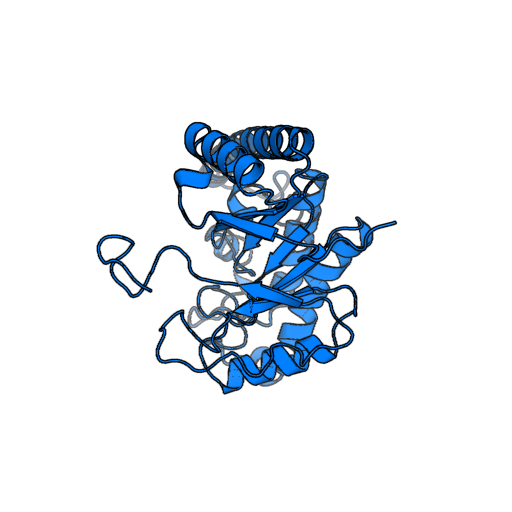-4.510 11.540 1.00 96.69 231 ASP A C 1
ATOM 1901 O O . ASP A 1 231 ? 7.213 -3.816 11.675 1.00 96.69 231 ASP A O 1
ATOM 1905 N N . ILE A 1 232 ? 8.462 -5.193 10.412 1.00 97.69 232 ILE A N 1
ATOM 1906 C CA . ILE A 1 232 ? 7.455 -5.339 9.355 1.00 97.69 232 ILE A CA 1
ATOM 1907 C C . ILE A 1 232 ? 6.329 -6.238 9.853 1.00 97.69 232 ILE A C 1
ATOM 1909 O O . ILE A 1 232 ? 6.564 -7.334 10.368 1.00 97.69 232 ILE A O 1
ATOM 1913 N N . VAL A 1 233 ? 5.096 -5.780 9.645 1.00 98.25 233 VAL A N 1
ATOM 1914 C CA . VAL A 1 233 ? 3.891 -6.550 9.946 1.00 98.25 233 VAL A CA 1
ATOM 1915 C C . VAL A 1 233 ? 3.549 -7.440 8.756 1.00 98.25 233 VAL A C 1
ATOM 1917 O O . VAL A 1 233 ? 3.453 -6.962 7.625 1.00 98.25 233 VAL A O 1
ATOM 1920 N N . VAL A 1 234 ? 3.298 -8.720 9.012 1.00 97.81 234 VAL A N 1
ATOM 1921 C CA . VAL A 1 234 ? 2.795 -9.656 8.001 1.00 97.81 234 VAL A CA 1
ATOM 1922 C C . VAL A 1 234 ? 1.272 -9.711 8.095 1.00 97.81 234 VAL A C 1
ATOM 1924 O O . VAL A 1 234 ? 0.724 -10.142 9.108 1.00 97.81 234 VAL A O 1
ATOM 1927 N N . ALA A 1 235 ? 0.578 -9.249 7.059 1.00 96.88 235 ALA A N 1
ATOM 1928 C CA . ALA A 1 235 ? -0.874 -9.344 6.970 1.00 96.88 235 ALA A CA 1
ATOM 1929 C C . ALA A 1 235 ? -1.263 -10.584 6.161 1.00 96.88 235 ALA A C 1
ATOM 1931 O O . ALA A 1 235 ? -0.846 -10.742 5.016 1.00 96.88 235 ALA A O 1
ATOM 1932 N N . LEU A 1 236 ? -2.047 -11.457 6.782 1.00 95.56 236 LEU A N 1
ATOM 1933 C CA . LEU A 1 236 ? -2.464 -12.740 6.243 1.00 95.56 236 LEU A CA 1
ATOM 1934 C C . LEU A 1 236 ? -3.973 -12.734 6.064 1.00 95.56 236 LEU A C 1
ATOM 1936 O O . LEU A 1 236 ? -4.705 -12.428 7.010 1.00 95.56 236 LEU A O 1
ATOM 1940 N N . LYS A 1 237 ? -4.464 -13.128 4.895 1.00 93.56 237 LYS A N 1
ATOM 1941 C CA . LYS A 1 237 ? -5.876 -13.511 4.783 1.00 93.56 237 LYS A CA 1
ATOM 1942 C C . LYS A 1 237 ? -6.156 -14.704 5.700 1.00 93.56 237 LYS A C 1
ATOM 1944 O O . LYS A 1 237 ? -5.295 -15.569 5.871 1.00 93.56 237 LYS A O 1
ATOM 1949 N N . PHE A 1 238 ? -7.357 -14.782 6.277 1.00 91.88 238 PHE A N 1
ATOM 1950 C CA . PHE A 1 238 ? -7.7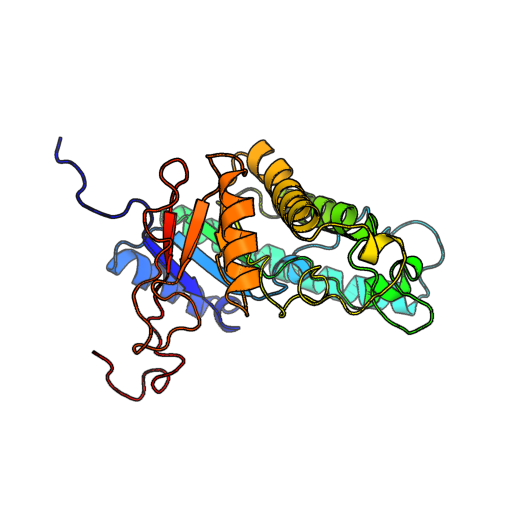30 -15.930 7.117 1.00 91.88 238 PHE A CA 1
ATOM 1951 C C . PHE A 1 238 ? -7.712 -17.264 6.345 1.00 91.88 238 PHE A C 1
ATOM 1953 O O . PHE A 1 238 ? -7.478 -18.313 6.935 1.00 91.88 238 PHE A O 1
ATOM 1960 N N . VAL A 1 239 ? -7.872 -17.200 5.020 1.00 90.31 239 VAL A N 1
ATOM 1961 C CA . VAL A 1 239 ? -7.717 -18.301 4.056 1.00 90.31 239 VAL A CA 1
ATOM 1962 C C . VAL A 1 239 ? -6.503 -18.062 3.146 1.00 90.31 239 VAL A C 1
ATOM 1964 O O . VAL A 1 239 ? -6.123 -16.914 2.941 1.00 90.31 239 VAL A O 1
ATOM 1967 N N . PRO A 1 240 ? -5.891 -19.101 2.552 1.00 83.44 240 PRO A N 1
ATOM 1968 C CA . PRO A 1 240 ? -4.678 -18.969 1.736 1.00 83.44 240 PRO A CA 1
ATOM 1969 C C . PRO A 1 240 ? -4.874 -18.291 0.368 1.00 83.44 240 PRO A C 1
ATOM 1971 O O . PRO A 1 240 ? -3.886 -18.044 -0.322 1.00 83.44 240 PRO A O 1
ATOM 1974 N N . GLN A 1 241 ? -6.114 -18.039 -0.065 1.00 81.81 241 GLN A N 1
ATOM 1975 C CA . GLN A 1 241 ? -6.424 -17.402 -1.351 1.00 81.81 241 GLN A CA 1
ATOM 1976 C C . GLN A 1 241 ? -7.580 -16.394 -1.196 1.00 81.81 241 GLN A C 1
ATOM 1978 O O . GLN A 1 241 ? -7.702 -15.736 -0.167 1.00 81.81 241 GLN A O 1
ATOM 1983 N N . ASP A 1 242 ? -8.406 -16.194 -2.222 1.00 82.50 242 ASP A N 1
ATOM 1984 C CA . ASP A 1 242 ? -9.596 -15.346 -2.133 1.00 82.50 242 ASP A CA 1
ATOM 1985 C C . ASP A 1 242 ? -10.638 -15.955 -1.193 1.00 82.50 242 ASP A C 1
ATOM 1987 O O . ASP A 1 242 ? -10.654 -17.167 -1.027 1.00 82.50 242 ASP A O 1
ATOM 1991 N N . TYR A 1 243 ? -11.465 -15.113 -0.560 1.00 86.69 243 TYR A N 1
ATOM 1992 C CA . TYR A 1 243 ? -12.299 -15.389 0.628 1.00 86.69 243 TYR A CA 1
ATOM 1993 C C . TYR A 1 243 ? -13.436 -16.420 0.450 1.00 86.69 243 TYR A C 1
ATOM 1995 O O . TYR A 1 243 ? -14.538 -16.253 0.970 1.00 86.69 243 TYR A O 1
ATOM 2003 N N . PHE A 1 244 ? -13.196 -17.496 -0.293 1.00 84.06 244 PHE A N 1
ATOM 2004 C CA . PHE A 1 244 ? -14.062 -18.657 -0.373 1.00 84.06 244 PHE A CA 1
ATOM 2005 C C . PHE A 1 244 ? -14.021 -19.431 0.948 1.00 84.06 244 PHE A C 1
ATOM 2007 O O . PHE A 1 244 ? -12.968 -19.896 1.375 1.00 84.06 244 PHE A O 1
ATOM 2014 N N . HIS A 1 245 ? -15.188 -19.627 1.561 1.00 76.19 245 HIS A N 1
ATOM 2015 C CA . HIS A 1 245 ? -15.362 -20.328 2.839 1.00 76.19 245 HIS A CA 1
ATOM 2016 C C . HIS A 1 245 ? -14.951 -21.806 2.782 1.00 76.19 245 HIS A C 1
ATOM 2018 O O . HIS A 1 245 ? -14.734 -22.430 3.812 1.00 76.19 245 HIS A O 1
ATOM 2024 N N . THR A 1 246 ? -14.864 -22.391 1.585 1.00 84.25 246 THR A N 1
ATOM 2025 C CA . THR A 1 246 ? -14.416 -23.778 1.397 1.00 84.25 246 THR A CA 1
ATOM 2026 C C . THR A 1 246 ? -12.903 -23.935 1.503 1.00 84.25 246 THR A C 1
ATOM 2028 O O . THR A 1 246 ? -12.418 -25.066 1.520 1.00 84.25 246 THR A O 1
ATOM 2031 N N . PHE A 1 247 ? -12.145 -22.835 1.512 1.00 86.19 247 PHE A N 1
ATOM 2032 C CA . PHE A 1 247 ? -10.711 -22.917 1.734 1.00 86.19 247 PHE A CA 1
ATOM 2033 C C . PHE A 1 247 ? -10.394 -23.186 3.206 1.00 86.19 247 PHE A C 1
ATOM 2035 O O . PHE A 1 247 ? -11.115 -22.720 4.086 1.00 86.19 247 PHE A O 1
ATOM 2042 N N . PRO A 1 248 ? -9.316 -23.942 3.479 1.00 89.94 248 PRO A N 1
ATOM 2043 C CA . PRO A 1 248 ? -8.855 -24.150 4.842 1.00 89.94 248 PRO A CA 1
ATOM 2044 C C . PRO A 1 248 ? -8.298 -22.850 5.428 1.00 89.94 248 PRO A C 1
ATOM 2046 O O . PRO A 1 248 ? -8.005 -21.902 4.695 1.00 89.94 248 PRO A O 1
ATOM 2049 N N . ASP A 1 249 ? -8.060 -22.853 6.736 1.00 92.06 249 ASP A N 1
ATOM 2050 C CA . ASP A 1 249 ? -7.300 -21.795 7.395 1.00 92.06 249 ASP A CA 1
ATOM 2051 C C . ASP A 1 249 ? -5.935 -21.605 6.720 1.00 92.06 249 ASP A C 1
ATOM 2053 O O . ASP A 1 249 ? -5.279 -22.558 6.278 1.00 92.06 249 ASP A O 1
ATOM 2057 N N . ASN A 1 250 ? -5.486 -20.355 6.648 1.00 92.81 250 ASN A N 1
ATOM 2058 C CA . ASN A 1 250 ? -4.193 -20.025 6.075 1.00 92.81 250 ASN A CA 1
ATOM 2059 C C . ASN A 1 250 ? -3.052 -20.638 6.916 1.00 92.81 250 ASN A C 1
ATOM 2061 O O . ASN A 1 250 ? -2.866 -20.254 8.076 1.00 92.81 250 ASN A O 1
ATOM 2065 N N . PRO A 1 251 ? -2.234 -21.548 6.347 1.00 92.56 251 PRO A N 1
ATOM 2066 C CA . PRO A 1 251 ? -1.222 -22.291 7.099 1.00 92.56 251 PRO A CA 1
ATOM 2067 C C . PRO A 1 251 ? -0.058 -21.417 7.586 1.00 92.56 251 PRO A C 1
ATOM 2069 O O . PRO A 1 251 ? 0.753 -21.870 8.395 1.00 92.56 251 PRO A O 1
ATOM 2072 N N . TYR A 1 252 ? 0.060 -20.181 7.090 1.00 94.12 252 TYR A N 1
ATOM 2073 C CA . TYR A 1 252 ? 1.097 -19.248 7.517 1.00 94.12 252 TYR A CA 1
ATOM 2074 C C . TYR A 1 252 ? 0.723 -18.457 8.774 1.00 94.12 252 TYR A C 1
ATOM 2076 O O . TYR A 1 252 ? 1.613 -17.835 9.370 1.00 94.12 252 TYR A O 1
ATOM 2084 N N . ILE A 1 253 ? -0.536 -18.513 9.225 1.00 94.94 253 ILE A N 1
ATOM 2085 C CA . ILE A 1 253 ? -0.960 -17.882 10.479 1.00 94.94 253 ILE A CA 1
ATOM 2086 C C . ILE A 1 253 ? -0.189 -18.510 11.644 1.00 94.94 253 ILE A C 1
ATOM 2088 O O . ILE A 1 253 ? -0.132 -19.725 11.814 1.00 94.94 253 ILE A O 1
ATOM 2092 N N . GLY A 1 254 ? 0.463 -17.663 12.437 1.00 93.69 254 GLY A N 1
ATOM 2093 C CA . GLY A 1 254 ? 1.332 -18.069 13.541 1.00 93.69 254 GLY A CA 1
ATOM 2094 C C . GLY A 1 254 ? 2.744 -18.503 13.125 1.00 93.69 254 GLY A C 1
ATOM 2095 O O . GLY A 1 254 ? 3.580 -18.746 13.998 1.00 93.69 254 GLY A O 1
ATOM 2096 N N . SER A 1 255 ? 3.059 -18.558 11.825 1.00 93.81 255 SER A N 1
ATOM 2097 C CA . SER A 1 255 ? 4.367 -19.041 11.349 1.00 93.81 255 SER A CA 1
ATOM 2098 C C . SER A 1 255 ? 5.491 -17.995 11.433 1.00 93.81 255 SER A C 1
ATOM 2100 O O . SER A 1 255 ? 6.660 -18.363 11.548 1.00 93.81 255 SER A O 1
ATOM 2102 N N . PHE A 1 256 ? 5.159 -16.701 11.460 1.00 93.56 256 PHE A N 1
ATOM 2103 C CA . PHE A 1 256 ? 6.113 -15.594 11.609 1.00 93.56 256 PHE A CA 1
ATOM 2104 C C . PHE A 1 256 ? 6.263 -15.184 13.077 1.00 93.56 256 PHE A C 1
ATOM 2106 O O . PHE A 1 256 ? 5.699 -14.186 13.513 1.00 93.56 256 PHE A O 1
ATOM 2113 N N . ARG A 1 257 ? 6.982 -15.978 13.877 1.00 87.62 257 ARG A N 1
ATOM 2114 C CA . ARG A 1 257 ? 7.066 -15.763 15.338 1.00 87.62 257 ARG A CA 1
ATOM 2115 C C . ARG A 1 257 ? 7.764 -14.467 15.754 1.00 87.62 257 ARG A C 1
ATOM 2117 O O . ARG A 1 257 ? 7.536 -13.993 16.860 1.00 87.62 257 ARG A O 1
ATOM 2124 N N . GLU A 1 258 ? 8.629 -13.934 14.897 1.00 91.19 258 GLU A N 1
ATOM 2125 C CA . GLU A 1 258 ? 9.427 -12.737 15.188 1.00 91.19 258 GLU A CA 1
ATOM 2126 C C . GLU A 1 258 ? 8.808 -11.446 14.638 1.00 91.19 258 GLU A C 1
ATOM 2128 O O . GLU A 1 258 ? 9.235 -10.366 15.037 1.00 91.19 258 GLU A O 1
ATOM 2133 N N . ASN A 1 259 ? 7.803 -11.553 13.762 1.00 95.50 259 ASN A N 1
ATOM 2134 C CA . ASN A 1 259 ? 7.108 -10.419 13.161 1.00 95.50 259 ASN A CA 1
ATOM 2135 C C . ASN A 1 259 ? 5.691 -10.297 13.736 1.00 95.50 259 ASN A C 1
ATOM 2137 O O . ASN A 1 259 ? 5.022 -11.313 13.953 1.00 95.50 259 ASN A O 1
ATOM 2141 N N . PRO A 1 260 ? 5.166 -9.075 13.923 1.00 96.25 260 PRO A N 1
ATOM 2142 C CA . PRO A 1 260 ? 3.745 -8.894 14.171 1.00 96.25 260 PRO A CA 1
ATOM 2143 C C . PRO A 1 260 ? 2.921 -9.447 13.004 1.00 96.25 260 PRO A C 1
ATOM 2145 O O . PRO A 1 260 ? 3.283 -9.274 11.840 1.00 96.25 260 PRO A O 1
ATOM 2148 N N . GLN A 1 261 ? 1.788 -10.074 13.314 1.00 96.50 261 GLN A N 1
ATOM 2149 C CA . GLN A 1 261 ? 0.880 -10.624 12.310 1.00 96.50 261 GLN A CA 1
ATOM 2150 C C . GLN A 1 261 ? -0.508 -10.015 12.441 1.00 96.50 261 GLN A C 1
ATOM 2152 O O . GLN A 1 261 ? -1.041 -9.913 13.550 1.00 96.50 261 GLN A O 1
ATOM 2157 N N . TRP A 1 262 ? -1.093 -9.626 11.313 1.00 97.38 262 TRP A N 1
ATOM 2158 C CA . TRP A 1 262 ? -2.497 -9.230 11.216 1.00 97.38 262 TRP A CA 1
ATOM 2159 C C . TRP A 1 262 ? -3.250 -10.290 10.424 1.00 97.38 262 TRP A C 1
ATOM 2161 O O . TRP A 1 262 ? -2.736 -10.781 9.425 1.00 97.38 262 TRP A O 1
ATOM 2171 N N . VAL A 1 263 ? -4.459 -10.632 10.864 1.00 96.00 263 VAL A N 1
ATOM 2172 C CA . VAL A 1 263 ? -5.336 -11.557 10.139 1.00 96.00 263 VAL A CA 1
ATOM 2173 C C . VAL A 1 263 ? -6.499 -10.768 9.559 1.00 96.00 263 VAL A C 1
ATOM 2175 O O . VAL A 1 263 ? -7.158 -10.010 10.273 1.00 96.00 263 VAL A O 1
ATOM 2178 N N . GLU A 1 264 ? -6.722 -10.928 8.263 1.00 94.56 264 GLU A N 1
ATOM 2179 C CA . GLU A 1 264 ? -7.743 -10.226 7.499 1.00 94.56 264 GLU A CA 1
ATOM 2180 C C . GLU A 1 264 ? -8.946 -11.131 7.226 1.00 94.56 264 GLU A C 1
ATOM 2182 O O . GLU A 1 264 ? -8.793 -12.275 6.791 1.00 94.56 264 GLU A O 1
ATOM 2187 N N . PHE A 1 265 ? -10.142 -10.584 7.442 1.00 91.75 265 PHE A N 1
ATOM 2188 C CA . PHE A 1 265 ? -11.424 -11.250 7.233 1.00 91.75 265 PHE A CA 1
ATOM 2189 C C . PHE A 1 265 ? -12.279 -10.444 6.251 1.00 91.75 265 PHE A C 1
ATOM 2191 O O . PHE A 1 265 ? -12.366 -9.221 6.369 1.00 91.75 265 PHE A O 1
ATOM 2198 N N . ASP A 1 266 ? -12.952 -11.128 5.324 1.00 88.69 266 ASP A N 1
ATOM 2199 C CA . ASP A 1 266 ? -14.001 -10.519 4.504 1.00 88.69 266 ASP A CA 1
ATOM 2200 C C . ASP A 1 266 ? -15.328 -10.535 5.262 1.00 88.69 266 ASP A C 1
ATOM 2202 O O . ASP A 1 266 ? -15.891 -11.588 5.546 1.00 88.69 266 ASP A O 1
ATOM 2206 N N . VAL A 1 267 ? -15.826 -9.344 5.585 1.00 84.94 267 VAL A N 1
ATOM 2207 C CA . VAL A 1 267 ? -17.097 -9.146 6.297 1.00 84.94 267 VAL A CA 1
ATOM 2208 C C . VAL A 1 267 ? -18.244 -8.759 5.361 1.00 84.94 267 VAL A C 1
ATOM 2210 O O . VAL A 1 267 ? -19.379 -8.611 5.812 1.00 84.94 267 VAL A O 1
ATOM 2213 N N . TRP A 1 268 ? -17.962 -8.551 4.071 1.00 81.31 268 TRP A N 1
ATOM 2214 C CA . TRP A 1 268 ? -18.960 -8.147 3.077 1.00 81.31 268 TRP A CA 1
ATOM 2215 C C . TRP A 1 268 ? -19.546 -9.343 2.316 1.00 81.31 268 TRP A C 1
ATOM 2217 O O . TRP A 1 268 ? -20.620 -9.237 1.719 1.00 81.31 268 TRP A O 1
ATOM 2227 N N . GLY A 1 269 ? -18.851 -10.484 2.330 1.00 81.88 269 GLY A N 1
ATOM 2228 C CA . GLY A 1 269 ? -19.251 -11.670 1.583 1.00 81.88 269 GLY A CA 1
ATOM 2229 C C . GLY A 1 269 ? -19.086 -11.447 0.083 1.00 81.88 269 GLY A C 1
ATOM 2230 O O . GLY A 1 269 ? -20.030 -11.656 -0.686 1.00 81.88 269 GLY A O 1
ATOM 2231 N N . GLN A 1 270 ? -17.895 -11.010 -0.342 1.00 83.75 270 GLN A N 1
ATOM 2232 C CA . GLN A 1 270 ? -17.548 -10.716 -1.738 1.00 83.75 270 GLN A CA 1
ATOM 2233 C C . GLN A 1 270 ? -17.957 -11.852 -2.685 1.00 83.75 270 GLN A C 1
ATOM 2235 O O . GLN A 1 270 ? -18.485 -11.601 -3.768 1.00 83.75 270 GLN A O 1
ATOM 2240 N N . PHE A 1 271 ? -17.750 -13.095 -2.251 1.00 84.56 271 PHE A N 1
ATOM 2241 C CA . PHE A 1 271 ? -18.053 -14.303 -3.020 1.00 84.56 271 PHE A CA 1
ATOM 2242 C C . PHE A 1 271 ? -19.369 -14.983 -2.608 1.00 84.56 271 PHE A C 1
ATOM 2244 O O . PHE A 1 271 ? -19.686 -16.056 -3.114 1.00 84.56 271 PHE A O 1
ATOM 2251 N N . TYR A 1 272 ? -20.151 -14.358 -1.719 1.00 80.31 272 TYR A N 1
ATOM 2252 C CA . TYR A 1 272 ? -21.354 -14.939 -1.110 1.00 80.31 272 TYR A CA 1
ATOM 2253 C C . TYR A 1 272 ? -22.515 -13.936 -1.042 1.00 80.31 272 TYR A C 1
ATOM 2255 O O . TYR A 1 272 ? -23.200 -13.780 -0.037 1.00 80.31 272 TYR A O 1
ATOM 2263 N N . GLY A 1 273 ? -22.762 -13.249 -2.158 1.00 79.06 273 GLY A N 1
ATOM 2264 C CA . GLY A 1 273 ? -23.968 -12.442 -2.342 1.00 79.06 273 GLY A CA 1
ATOM 2265 C C . GLY A 1 273 ? -23.899 -11.008 -1.835 1.00 79.06 273 GLY A C 1
ATOM 2266 O O . GLY A 1 273 ? -24.936 -10.354 -1.839 1.00 79.06 273 GLY A O 1
ATOM 2267 N N . LEU A 1 274 ? -22.726 -10.491 -1.444 1.00 80.69 274 LEU A N 1
ATOM 2268 C CA . LEU A 1 274 ? -22.524 -9.062 -1.145 1.00 80.69 274 LEU A CA 1
ATOM 2269 C C . LEU A 1 274 ? -23.498 -8.514 -0.084 1.00 80.69 274 LEU A C 1
ATOM 2271 O O . LEU A 1 274 ? -24.010 -7.400 -0.210 1.00 80.69 274 LEU A O 1
ATOM 2275 N N . GLY A 1 275 ? -23.812 -9.336 0.918 1.00 75.50 275 GLY A N 1
ATOM 2276 C CA . GLY A 1 275 ? -24.775 -9.012 1.969 1.00 75.50 275 GLY A CA 1
ATOM 2277 C C . GLY A 1 275 ? -26.252 -9.225 1.608 1.00 75.50 275 GLY A C 1
ATOM 2278 O O . GLY A 1 275 ? -27.103 -8.947 2.450 1.00 75.50 275 GLY A O 1
ATOM 2279 N N . LEU A 1 276 ? -26.591 -9.726 0.408 1.00 79.25 276 LEU A N 1
ATOM 2280 C CA . LEU A 1 276 ? -27.964 -10.162 0.097 1.00 79.25 276 LEU A CA 1
ATOM 2281 C C . LEU A 1 276 ? -28.318 -11.495 0.759 1.00 79.25 276 LEU A C 1
ATOM 2283 O O . LEU A 1 276 ? -29.471 -11.698 1.137 1.00 79.25 276 LEU A O 1
ATOM 2287 N N . PHE A 1 277 ? -27.352 -12.406 0.874 1.00 78.19 277 PHE A N 1
ATOM 2288 C CA . PHE A 1 277 ? -27.562 -13.689 1.531 1.00 78.19 277 PHE A CA 1
ATOM 2289 C C . PHE A 1 277 ? -26.977 -13.649 2.942 1.00 78.19 277 PHE A C 1
ATOM 2291 O O . PHE A 1 277 ? -25.830 -13.223 3.106 1.00 78.19 277 PHE A O 1
ATOM 2298 N N . PRO A 1 278 ? -27.727 -14.092 3.967 1.00 72.50 278 PRO A N 1
ATOM 2299 C CA . PRO A 1 278 ? -27.138 -14.314 5.275 1.00 72.50 278 PRO A CA 1
ATOM 2300 C C . PRO A 1 278 ? -26.074 -15.407 5.142 1.00 72.50 278 PRO A C 1
ATOM 2302 O O . PRO A 1 278 ? -26.356 -16.499 4.652 1.00 72.50 278 PRO A O 1
ATOM 2305 N N . CYS A 1 279 ? -24.855 -15.089 5.560 1.00 65.56 279 CYS A N 1
ATOM 2306 C CA . CYS A 1 279 ? -23.726 -16.011 5.585 1.00 65.56 279 CYS A CA 1
ATOM 2307 C C . CYS A 1 279 ? -23.277 -16.144 7.042 1.00 65.56 279 CYS A C 1
ATOM 2309 O O . CYS A 1 279 ? -23.087 -15.126 7.711 1.00 65.56 279 CYS A O 1
ATOM 2311 N N . SER A 1 280 ? -23.186 -17.380 7.532 1.00 55.12 280 SER A N 1
ATOM 2312 C CA . SER A 1 280 ? -22.858 -17.737 8.920 1.00 55.12 280 SER A CA 1
ATOM 2313 C C . SER A 1 280 ? -21.682 -18.689 8.972 1.00 55.12 280 SER A C 1
ATOM 2315 O O . SER A 1 280 ? -21.729 -19.648 8.165 1.00 55.12 280 SER A O 1
#

pLDDT: mean 90.43, std 11.57, range [40.94, 98.75]

Secondary structure (DSSP, 8-state):
-----S-S--EEEE-SGGGG-HHHHHHHHHHHHHTT--EEEEE-TTGGGGT---TTTS-SSSS---HHHHHHHHHHHHHHHHHHHHHHHHHHHHHHTT-EEEEEE-SS---THHHHH-GGGB-TTS-B-TT-THHHHHHHHHHHHHHHH-TT--EEEE-TT-SSSSS-STT----SHHHHHS-HHHHHHHHHHHHHHHHHHTTPEEEEE---SSHHHHHHHHHHHHHS-TTSEEEEESSSSSS-TTSPPPTTTTT-TTS-EEEE--SS-TTTTTTSS---